Protein AF-A0A1J3D7T1-F1 (afdb_monomer)

Secondary structure (DSSP, 8-state):
-TTHHHHTHHHHHHHHHHHHHHS--S--SSGGGS-HHHHHHHHHHHHTS----GGGHHHHHHHHHHHHHHHHHHHHHHHHHHHHTTPPPSS--HHHHHHTHHHHHSHHHHHHHHHHHHHHT--TTTT-S---SSTT--HHHHHHHHHHHTTT-PPPHHHHHHHHHEETTTTEE-SHHHHHHHHHHHHHHHHHHHHHHHTT--PPPHHHHHHHHHHHSPEETTEETTTBTS--SS--TTSSS---HHHHHHHHHHHHHHHHHHHHHHHHHHHHHHHHHHHHHH-GGGS-----

Structure (mmCIF, N/CA/C/O backbone):
data_AF-A0A1J3D7T1-F1
#
_entry.id   AF-A0A1J3D7T1-F1
#
loop_
_atom_site.group_PDB
_atom_site.id
_atom_site.type_symbol
_atom_site.label_atom_id
_atom_site.label_alt_id
_atom_site.label_comp_id
_atom_site.label_asym_id
_atom_site.label_entity_id
_atom_site.label_seq_id
_atom_site.pdbx_PDB_ins_code
_atom_site.Cartn_x
_atom_site.Cartn_y
_atom_site.Cartn_z
_atom_site.occupancy
_atom_site.B_iso_or_equiv
_atom_site.auth_seq_id
_atom_site.auth_comp_id
_atom_site.auth_asym_id
_atom_site.auth_atom_id
_atom_site.pdbx_PDB_model_num
ATOM 1 N N . GLY A 1 1 ? 8.950 7.332 15.561 1.00 50.22 1 GLY A N 1
ATOM 2 C CA . GLY A 1 1 ? 9.016 6.155 14.660 1.00 50.22 1 GLY A CA 1
ATOM 3 C C . GLY A 1 1 ? 8.966 6.579 13.196 1.00 50.22 1 GLY A C 1
ATOM 4 O O . GLY A 1 1 ? 8.631 7.722 12.918 1.00 50.22 1 GLY A O 1
ATOM 5 N N . ALA A 1 2 ? 9.273 5.683 12.250 1.00 56.88 2 ALA A N 1
ATOM 6 C CA . ALA A 1 2 ? 9.373 5.996 10.809 1.00 56.88 2 ALA A CA 1
ATOM 7 C C . ALA A 1 2 ? 8.020 6.117 10.057 1.00 56.88 2 ALA A C 1
ATOM 9 O O . ALA A 1 2 ? 7.961 5.980 8.834 1.00 56.88 2 ALA A O 1
ATOM 10 N N . THR A 1 3 ? 6.917 6.386 10.764 1.00 62.34 3 THR A N 1
ATOM 11 C CA . THR A 1 3 ? 5.552 6.487 10.206 1.00 62.34 3 THR A CA 1
ATOM 12 C C . THR A 1 3 ? 5.436 7.545 9.105 1.00 62.34 3 THR A C 1
ATOM 14 O O . THR A 1 3 ? 4.728 7.334 8.118 1.00 62.34 3 THR A O 1
ATOM 17 N N . TRP A 1 4 ? 6.222 8.625 9.197 1.00 71.38 4 TRP A N 1
ATOM 18 C CA . TRP A 1 4 ? 6.302 9.684 8.185 1.00 71.38 4 TRP A CA 1
ATOM 19 C C . TRP A 1 4 ? 6.609 9.159 6.771 1.00 71.38 4 TRP A C 1
ATOM 21 O O . TRP A 1 4 ? 6.163 9.758 5.792 1.00 71.38 4 TRP A O 1
ATOM 31 N N . PHE A 1 5 ? 7.345 8.048 6.641 1.00 71.75 5 PHE A N 1
ATOM 32 C CA . PHE A 1 5 ? 7.715 7.463 5.347 1.00 71.75 5 PHE A CA 1
ATOM 33 C C . PHE A 1 5 ? 6.485 6.913 4.601 1.00 71.75 5 PHE A C 1
ATOM 35 O O . PHE A 1 5 ? 6.413 6.975 3.368 1.00 71.75 5 PHE A O 1
ATOM 42 N N . ARG A 1 6 ? 5.504 6.408 5.365 1.00 68.62 6 ARG A N 1
ATOM 43 C CA . ARG A 1 6 ? 4.224 5.854 4.894 1.00 68.62 6 ARG A CA 1
ATOM 44 C C . ARG A 1 6 ? 3.206 6.960 4.635 1.00 68.62 6 ARG A C 1
ATOM 46 O O . ARG A 1 6 ? 2.664 7.020 3.538 1.00 68.62 6 ARG A O 1
ATOM 53 N N . ALA A 1 7 ? 3.055 7.888 5.578 1.00 65.31 7 ALA A N 1
ATOM 54 C CA . ALA A 1 7 ? 2.287 9.124 5.410 1.00 65.31 7 ALA A CA 1
ATOM 55 C C . ALA A 1 7 ? 2.671 9.872 4.118 1.00 65.31 7 ALA A C 1
ATOM 57 O O . ALA A 1 7 ? 1.862 10.117 3.222 1.00 65.31 7 ALA A O 1
ATOM 58 N N . LYS A 1 8 ? 3.970 10.145 3.944 1.00 71.38 8 LYS A N 1
ATOM 59 C CA . LYS A 1 8 ? 4.507 10.901 2.802 1.00 71.38 8 LYS A CA 1
ATOM 60 C C . LYS A 1 8 ? 4.809 10.011 1.589 1.00 71.38 8 LYS A C 1
ATOM 62 O O . LYS A 1 8 ? 5.656 10.387 0.771 1.00 71.38 8 LYS A O 1
ATOM 67 N N . ARG A 1 9 ? 4.098 8.881 1.412 1.00 74.06 9 ARG A N 1
ATOM 68 C CA . ARG A 1 9 ? 4.341 7.897 0.331 1.00 74.06 9 ARG A CA 1
ATOM 69 C C . ARG A 1 9 ? 4.455 8.534 -1.050 1.00 74.06 9 ARG A C 1
ATOM 71 O O . ARG A 1 9 ? 5.327 8.164 -1.819 1.00 74.06 9 ARG A O 1
ATOM 78 N N . ASN A 1 10 ? 3.639 9.539 -1.366 1.00 76.62 10 ASN A N 1
ATOM 79 C CA . ASN A 1 10 ? 3.707 10.231 -2.659 1.00 76.62 10 ASN A CA 1
ATOM 80 C C . ASN A 1 10 ? 5.032 10.985 -2.891 1.00 76.62 10 ASN A C 1
ATOM 82 O O . ASN A 1 10 ? 5.502 11.060 -4.028 1.00 76.62 10 ASN A O 1
ATOM 86 N N . ARG A 1 11 ? 5.650 11.540 -1.838 1.00 81.69 11 ARG A N 1
ATOM 87 C CA . ARG A 1 11 ? 6.955 12.221 -1.927 1.00 81.69 11 ARG A CA 1
ATOM 88 C C . ARG A 1 11 ? 8.097 11.206 -1.965 1.00 81.69 11 ARG A C 1
ATOM 90 O O . ARG A 1 11 ? 8.974 11.326 -2.821 1.00 81.69 11 ARG A O 1
ATOM 97 N N . THR A 1 12 ? 8.050 10.176 -1.115 1.00 85.75 12 THR A N 1
ATOM 98 C CA . THR A 1 12 ? 9.070 9.115 -1.101 1.00 85.75 12 THR A CA 1
ATOM 99 C C . THR A 1 12 ? 9.060 8.326 -2.413 1.00 85.75 12 THR A C 1
ATOM 101 O O . THR A 1 12 ? 10.122 8.147 -3.004 1.00 85.75 12 THR A O 1
ATOM 104 N N . SER A 1 13 ? 7.884 8.003 -2.970 1.00 86.88 13 SER A N 1
ATOM 105 C CA . SER A 1 13 ? 7.745 7.409 -4.310 1.00 86.88 13 SER A CA 1
ATOM 106 C C . SER A 1 13 ? 8.442 8.228 -5.389 1.00 86.88 13 SER A C 1
ATOM 108 O O . SER A 1 13 ? 9.246 7.679 -6.133 1.00 86.88 13 SER A O 1
ATOM 110 N N . LYS A 1 14 ? 8.191 9.543 -5.466 1.00 87.31 14 LYS A N 1
ATOM 111 C CA . LYS A 1 14 ? 8.822 10.416 -6.474 1.00 87.31 14 LYS A CA 1
ATOM 112 C C . LYS A 1 14 ? 10.349 10.457 -6.341 1.00 87.31 14 LYS A C 1
ATOM 114 O O . LYS A 1 14 ? 11.035 10.440 -7.359 1.00 87.31 14 LYS A O 1
ATOM 119 N N . ALA A 1 15 ? 10.875 10.485 -5.114 1.00 89.44 15 ALA A N 1
ATOM 120 C CA . ALA A 1 15 ? 12.318 10.468 -4.870 1.00 89.44 15 ALA A CA 1
ATOM 121 C C . ALA A 1 15 ? 12.961 9.153 -5.349 1.00 89.44 15 ALA A C 1
ATOM 123 O O . ALA A 1 15 ? 13.916 9.186 -6.123 1.00 89.44 15 ALA A O 1
ATOM 124 N N . ILE A 1 16 ? 12.385 8.008 -4.968 1.00 90.44 16 ILE A N 1
ATOM 125 C CA . ILE A 1 16 ? 12.881 6.680 -5.363 1.00 90.44 16 ILE A CA 1
ATOM 126 C C . ILE A 1 16 ? 12.726 6.471 -6.886 1.00 90.44 16 ILE A C 1
ATOM 128 O O . ILE A 1 16 ? 13.647 6.003 -7.553 1.00 90.44 16 ILE A O 1
ATOM 132 N N . MET A 1 17 ? 11.601 6.896 -7.476 1.00 87.94 17 MET A N 1
ATOM 133 C CA . MET A 1 17 ? 11.380 6.883 -8.931 1.00 87.94 17 MET A CA 1
ATOM 134 C C . MET A 1 17 ? 12.447 7.661 -9.700 1.00 87.94 17 MET A C 1
ATOM 136 O O . MET A 1 17 ? 12.881 7.204 -10.755 1.00 87.94 17 MET A O 1
ATOM 140 N N . LYS A 1 18 ? 12.896 8.810 -9.179 1.00 87.94 18 LYS A N 1
ATOM 141 C CA . LYS A 1 18 ? 13.965 9.589 -9.812 1.00 87.94 18 LYS A CA 1
ATOM 142 C C . LYS A 1 18 ? 15.273 8.791 -9.864 1.00 87.94 18 LYS A C 1
ATOM 144 O O . LYS A 1 18 ? 15.887 8.748 -10.922 1.00 87.94 18 LYS A O 1
ATOM 149 N N . MET A 1 19 ? 15.644 8.101 -8.780 1.00 89.38 19 MET A N 1
ATOM 150 C CA . MET A 1 19 ? 16.844 7.245 -8.731 1.00 89.38 19 MET A CA 1
ATOM 151 C C . MET A 1 19 ? 16.777 6.135 -9.788 1.00 89.38 19 MET A C 1
ATOM 153 O O . MET A 1 19 ? 17.707 5.996 -10.578 1.00 89.38 19 MET A O 1
ATOM 157 N N . PHE A 1 20 ? 15.646 5.427 -9.897 1.00 83.25 20 PHE A N 1
ATOM 158 C CA . PHE A 1 20 ? 15.442 4.426 -10.955 1.00 83.25 20 PHE A CA 1
ATOM 159 C C . PHE A 1 20 ? 15.585 5.001 -12.371 1.00 83.25 20 PHE A C 1
ATOM 161 O O . PHE A 1 20 ? 16.105 4.326 -13.253 1.00 83.25 20 PHE A O 1
ATOM 168 N N . GLN A 1 21 ? 15.116 6.227 -12.611 1.00 83.12 21 GLN A N 1
ATOM 169 C CA . GLN A 1 21 ? 15.149 6.843 -13.942 1.00 83.12 21 GLN A CA 1
ATOM 170 C C . GLN A 1 21 ? 16.532 7.397 -14.316 1.00 83.12 21 GLN A C 1
ATOM 172 O O . GLN A 1 21 ? 16.877 7.385 -15.496 1.00 83.12 21 GLN A O 1
ATOM 177 N N . THR A 1 22 ? 17.323 7.878 -13.347 1.00 84.12 22 THR A N 1
ATOM 178 C CA . THR A 1 22 ? 18.602 8.565 -13.618 1.00 84.12 22 THR A CA 1
ATOM 179 C C . THR A 1 22 ? 19.858 7.765 -13.272 1.00 84.12 22 THR A C 1
ATOM 181 O O . THR A 1 22 ? 20.923 8.110 -13.770 1.00 84.12 22 THR A O 1
ATOM 184 N N . GLN A 1 23 ? 19.767 6.748 -12.408 1.00 86.31 23 GLN A N 1
ATOM 185 C CA . GLN A 1 23 ? 20.921 5.998 -11.874 1.00 86.31 23 GLN A CA 1
ATOM 186 C C . GLN A 1 23 ? 20.869 4.490 -12.205 1.00 86.31 23 GLN A C 1
ATOM 188 O O . GLN A 1 23 ? 21.712 3.723 -11.740 1.00 86.31 23 GLN A O 1
ATOM 193 N N . LEU A 1 24 ? 19.884 4.036 -12.991 1.00 87.38 24 LEU A N 1
ATOM 194 C CA . LEU A 1 24 ? 19.816 2.662 -13.493 1.00 87.38 24 LEU A CA 1
ATOM 195 C C . LEU A 1 24 ? 20.508 2.574 -14.862 1.00 87.38 24 LEU A C 1
ATOM 197 O O . LEU A 1 24 ? 19.946 2.952 -15.892 1.00 87.38 24 LEU A O 1
ATOM 201 N N . HIS A 1 25 ? 21.745 2.080 -14.859 1.00 88.31 25 HIS A N 1
ATOM 202 C CA . HIS A 1 25 ? 22.569 1.930 -16.067 1.00 88.31 25 HIS A CA 1
ATOM 203 C C . HIS A 1 25 ? 22.581 0.499 -16.626 1.00 88.31 25 HIS A C 1
ATOM 205 O O . HIS A 1 25 ? 22.931 0.304 -17.785 1.00 88.31 25 HIS A O 1
ATOM 211 N N . THR A 1 26 ? 22.135 -0.477 -15.832 1.00 91.75 26 THR A N 1
ATOM 212 C CA . THR A 1 26 ? 22.111 -1.905 -16.172 1.00 91.75 26 THR A CA 1
ATOM 213 C C . THR A 1 26 ? 20.695 -2.453 -16.002 1.00 91.75 26 THR A C 1
ATOM 215 O O . THR A 1 26 ? 19.957 -2.024 -15.112 1.00 91.75 26 THR A O 1
ATOM 218 N N . ALA A 1 27 ? 20.302 -3.387 -16.867 1.00 92.81 27 ALA A N 1
ATOM 219 C CA . ALA A 1 27 ? 19.037 -4.101 -16.753 1.00 92.81 27 ALA A CA 1
ATOM 220 C C . ALA A 1 27 ? 19.101 -5.183 -15.666 1.00 92.81 27 ALA A C 1
ATOM 222 O O . ALA A 1 27 ? 20.048 -5.961 -15.615 1.00 92.81 27 ALA A O 1
ATOM 223 N N . TYR A 1 28 ? 18.059 -5.243 -14.838 1.00 94.25 28 TYR A N 1
ATOM 224 C CA . TYR A 1 28 ? 17.840 -6.283 -13.836 1.00 94.25 28 TYR A CA 1
ATOM 225 C C . TYR A 1 28 ? 16.376 -6.724 -13.918 1.00 94.25 28 TYR A C 1
ATOM 227 O O . TYR A 1 28 ? 15.494 -5.915 -14.205 1.00 94.25 28 TYR A O 1
ATOM 235 N N . GLU A 1 29 ? 16.088 -8.003 -13.703 1.00 92.44 29 GLU A N 1
ATOM 236 C CA . GLU A 1 29 ? 14.716 -8.511 -13.824 1.00 92.44 29 GLU A CA 1
ATOM 237 C C . GLU A 1 29 ? 13.864 -8.105 -12.617 1.00 92.44 29 GLU A C 1
ATOM 239 O O . GLU A 1 29 ? 12.680 -7.768 -12.753 1.00 92.44 29 GLU A O 1
ATOM 244 N N . LYS A 1 30 ? 14.478 -8.134 -11.429 1.00 92.19 30 LYS A N 1
ATOM 245 C CA . LYS A 1 30 ? 13.870 -7.840 -10.130 1.00 92.19 30 LYS A CA 1
ATOM 246 C C . LYS A 1 30 ? 14.779 -6.905 -9.329 1.00 92.19 30 LYS A C 1
ATOM 248 O O . LYS A 1 30 ? 15.991 -6.854 -9.513 1.00 92.19 30 LYS A O 1
ATOM 253 N N . TYR A 1 31 ? 14.195 -6.213 -8.351 1.00 94.00 31 TYR A N 1
ATOM 254 C CA . TYR A 1 31 ? 14.951 -5.366 -7.421 1.00 94.00 31 TYR A CA 1
ATOM 255 C C . TYR A 1 31 ? 15.963 -6.162 -6.575 1.00 94.00 31 TYR A C 1
ATOM 257 O O . TYR A 1 31 ? 17.004 -5.633 -6.191 1.00 94.00 31 TYR A O 1
ATOM 265 N N . SER A 1 32 ? 15.684 -7.444 -6.302 1.00 94.50 32 SER A N 1
ATOM 266 C CA . SER A 1 32 ? 16.613 -8.360 -5.628 1.00 94.50 32 SER A CA 1
ATOM 267 C C . SER A 1 32 ? 17.971 -8.411 -6.320 1.00 94.50 32 SER A C 1
ATOM 269 O O . SER A 1 32 ? 18.989 -8.330 -5.638 1.00 94.50 32 SER A O 1
ATOM 271 N N . ASP A 1 33 ? 17.969 -8.436 -7.650 1.00 94.25 33 ASP A N 1
ATOM 272 C CA . ASP A 1 33 ? 19.123 -8.769 -8.490 1.00 94.25 33 ASP A CA 1
ATOM 273 C C . ASP A 1 33 ? 20.074 -7.569 -8.672 1.00 94.25 33 ASP A C 1
ATOM 275 O O . ASP A 1 33 ? 21.212 -7.714 -9.112 1.00 94.25 33 ASP A O 1
ATOM 279 N N . ILE A 1 34 ? 19.616 -6.370 -8.295 1.00 93.75 34 ILE A N 1
ATOM 280 C CA . ILE A 1 34 ? 20.400 -5.133 -8.313 1.00 93.75 34 ILE A CA 1
ATOM 281 C C . ILE A 1 34 ? 21.531 -5.230 -7.267 1.00 93.75 34 ILE A C 1
ATOM 283 O O . ILE A 1 34 ? 21.240 -5.501 -6.096 1.00 93.75 34 ILE A O 1
ATOM 287 N N . PRO A 1 35 ? 22.802 -4.956 -7.621 1.00 95.00 35 PRO A N 1
ATOM 288 C CA . PRO A 1 35 ? 23.922 -4.987 -6.687 1.00 95.00 35 PRO A CA 1
ATOM 289 C C . PRO A 1 35 ? 23.707 -4.103 -5.459 1.00 95.00 35 PRO A C 1
ATOM 291 O O . PRO A 1 35 ? 23.163 -2.999 -5.543 1.00 95.00 35 PRO A O 1
ATOM 294 N N . GLN A 1 36 ? 24.192 -4.574 -4.311 1.00 94.06 36 GLN A N 1
ATOM 295 C CA . GLN A 1 36 ? 24.050 -3.877 -3.034 1.00 94.06 36 GLN A CA 1
ATOM 296 C C . GLN A 1 36 ? 24.641 -2.455 -3.069 1.00 94.06 36 GLN A C 1
ATOM 298 O O . GLN A 1 36 ? 24.014 -1.529 -2.563 1.00 94.06 36 GLN A O 1
ATOM 303 N N . SER A 1 37 ? 25.767 -2.255 -3.760 1.00 93.38 37 SER A N 1
ATOM 304 C CA . SER A 1 37 ? 26.396 -0.940 -3.960 1.00 93.38 37 SER A CA 1
ATOM 305 C C . SER A 1 37 ? 25.500 0.065 -4.700 1.00 93.38 37 SER A C 1
ATOM 307 O O . SER A 1 37 ? 25.514 1.259 -4.397 1.00 93.38 37 SER A O 1
ATOM 309 N N . VAL A 1 38 ? 24.668 -0.400 -5.640 1.00 92.62 38 VAL A N 1
ATOM 310 C CA . VAL A 1 38 ? 23.688 0.443 -6.346 1.00 92.62 38 VAL A CA 1
ATOM 311 C C . VAL A 1 38 ? 22.531 0.801 -5.410 1.00 92.62 38 VAL A C 1
ATOM 313 O O . VAL A 1 38 ? 22.169 1.974 -5.312 1.00 92.62 38 VAL A O 1
ATOM 316 N N . LYS A 1 39 ? 22.007 -0.173 -4.650 1.00 94.06 39 LYS A N 1
ATOM 317 C CA . LYS A 1 39 ? 20.974 0.064 -3.621 1.00 94.06 39 LYS A CA 1
ATOM 318 C C . LYS A 1 39 ? 21.449 1.053 -2.550 1.00 94.06 39 LYS A C 1
ATOM 320 O O . LYS A 1 39 ? 20.690 1.925 -2.134 1.00 94.06 39 LYS A O 1
ATOM 325 N N . GLU A 1 40 ? 22.713 0.966 -2.143 1.00 93.50 40 GLU A N 1
ATOM 326 C CA . GLU A 1 40 ? 23.349 1.888 -1.195 1.00 93.50 40 GLU A CA 1
ATOM 327 C C . GLU A 1 40 ? 23.543 3.291 -1.770 1.00 93.50 40 GLU A C 1
ATOM 329 O O . GLU A 1 40 ? 23.257 4.267 -1.079 1.00 93.50 40 GLU A O 1
ATOM 334 N N . SER A 1 41 ? 23.940 3.416 -3.040 1.00 92.75 41 SER A N 1
ATOM 335 C CA . SER A 1 41 ? 23.994 4.709 -3.738 1.00 92.75 41 SER A CA 1
ATOM 336 C C . SER A 1 41 ? 22.615 5.384 -3.798 1.00 92.75 41 SER A C 1
ATOM 338 O O . SER A 1 41 ? 22.483 6.587 -3.542 1.00 92.75 41 SER A O 1
ATOM 340 N N . TRP A 1 42 ? 21.559 4.603 -4.048 1.00 93.25 42 TRP A N 1
ATOM 341 C CA . TRP A 1 42 ? 20.178 5.090 -4.032 1.00 93.25 42 TRP A CA 1
ATOM 342 C C . TRP A 1 42 ? 19.729 5.488 -2.625 1.00 93.25 42 TRP A C 1
ATOM 344 O O . TRP A 1 42 ? 19.161 6.564 -2.451 1.00 93.25 42 TRP A O 1
ATOM 354 N N . PHE A 1 43 ? 20.037 4.684 -1.604 1.00 93.38 43 PHE A N 1
ATOM 355 C CA . PHE A 1 43 ? 19.724 5.024 -0.215 1.00 93.38 43 PHE A CA 1
ATOM 356 C C . PHE A 1 43 ? 20.472 6.283 0.253 1.00 93.38 43 PHE A C 1
ATOM 358 O O . PHE A 1 43 ? 19.861 7.172 0.836 1.00 93.38 43 PHE A O 1
ATOM 365 N N . ARG A 1 44 ? 21.757 6.435 -0.090 1.00 92.06 44 ARG A N 1
ATOM 366 C CA . ARG A 1 44 ? 22.541 7.657 0.171 1.00 92.06 44 ARG A CA 1
ATOM 367 C C . ARG A 1 44 ? 21.995 8.873 -0.583 1.00 92.06 44 ARG A C 1
ATOM 369 O O . ARG A 1 44 ? 22.013 9.981 -0.059 1.00 92.06 44 ARG A O 1
ATOM 376 N N . SER A 1 45 ? 21.480 8.681 -1.798 1.00 91.06 45 SER A N 1
ATOM 377 C CA . SER A 1 45 ? 20.760 9.735 -2.527 1.00 91.06 45 SER A CA 1
ATOM 378 C C . SER A 1 45 ? 19.426 10.074 -1.845 1.00 91.06 45 SER A C 1
ATOM 380 O O . SER A 1 45 ? 18.986 11.217 -1.882 1.00 91.06 45 SER A O 1
ATOM 382 N N . PHE A 1 46 ? 18.766 9.104 -1.206 1.00 90.88 46 PHE A N 1
ATOM 383 C CA . PHE A 1 46 ? 17.512 9.303 -0.475 1.00 90.88 46 PHE A CA 1
ATOM 384 C C . PHE A 1 46 ? 17.716 10.062 0.842 1.00 90.88 46 PHE A C 1
ATOM 386 O O . PHE A 1 46 ? 16.949 10.984 1.127 1.00 90.88 46 PHE A O 1
ATOM 393 N N . THR A 1 47 ? 18.766 9.741 1.605 1.00 90.19 47 THR A N 1
ATOM 394 C CA . THR A 1 47 ? 19.085 10.392 2.893 1.00 90.19 47 THR A CA 1
ATOM 395 C C . THR A 1 47 ? 19.385 11.891 2.751 1.00 90.19 47 THR A C 1
ATOM 397 O O . THR A 1 47 ? 19.330 12.616 3.732 1.00 90.19 47 THR A O 1
ATOM 400 N N . GLN A 1 48 ? 19.673 12.390 1.543 1.00 87.50 48 GLN A N 1
ATOM 401 C CA . GLN A 1 48 ? 19.872 13.824 1.281 1.00 87.50 48 GLN A CA 1
ATOM 402 C C . GLN A 1 48 ? 18.579 14.656 1.355 1.00 87.50 48 GLN A C 1
ATOM 404 O O . GLN A 1 48 ? 18.648 15.875 1.494 1.00 87.50 48 GLN A O 1
ATOM 409 N N . PHE A 1 49 ? 17.403 14.028 1.237 1.00 84.25 49 PHE A N 1
ATOM 410 C CA . PHE A 1 49 ? 16.108 14.726 1.169 1.00 84.25 49 PHE A CA 1
ATOM 411 C C . PHE A 1 49 ? 15.250 14.573 2.432 1.00 84.25 49 PHE A C 1
ATOM 413 O O . PHE A 1 49 ? 14.174 15.169 2.515 1.00 84.25 49 PHE A O 1
ATOM 420 N N . TYR A 1 50 ? 15.685 13.751 3.389 1.00 85.56 50 TYR A N 1
ATOM 421 C CA . TYR A 1 50 ? 14.898 13.357 4.554 1.00 85.56 50 TYR A CA 1
ATOM 422 C C . TYR A 1 50 ? 15.819 13.122 5.754 1.00 85.56 50 TYR A C 1
ATOM 424 O O . TYR A 1 50 ? 16.799 12.397 5.635 1.00 85.56 50 TYR A O 1
ATOM 432 N N . ASN A 1 51 ? 15.455 13.680 6.909 1.00 85.50 51 ASN A N 1
ATOM 433 C CA . ASN A 1 51 ? 16.182 13.527 8.171 1.00 85.50 51 ASN A CA 1
ATOM 434 C C . ASN A 1 51 ? 15.392 12.635 9.142 1.00 85.50 51 ASN A C 1
ATOM 436 O O . ASN A 1 51 ? 14.157 12.622 9.110 1.00 85.50 51 ASN A O 1
ATOM 440 N N . TRP A 1 52 ? 16.096 11.902 10.003 1.00 88.19 52 TRP A N 1
ATOM 441 C CA . TRP A 1 52 ? 15.536 11.058 11.062 1.00 88.19 52 TRP A CA 1
ATOM 442 C C . TRP A 1 52 ? 16.593 10.788 12.144 1.00 88.19 52 TRP A C 1
ATOM 444 O O . TRP A 1 52 ? 17.786 10.900 11.871 1.00 88.19 52 TRP A O 1
ATOM 454 N N . GLU A 1 53 ? 16.160 10.388 13.344 1.00 86.88 53 GLU A N 1
ATOM 455 C CA . GLU A 1 53 ? 17.070 9.980 14.425 1.00 86.88 53 GLU A CA 1
ATOM 456 C C . GLU A 1 53 ? 17.947 8.793 13.998 1.00 86.88 53 GLU A C 1
ATOM 458 O O . GLU A 1 53 ? 17.382 7.807 13.515 1.00 86.88 53 GLU A O 1
ATOM 463 N N . PRO A 1 54 ? 19.284 8.818 14.183 1.00 87.38 54 PRO A N 1
ATOM 464 C CA . PRO A 1 54 ? 20.193 7.792 13.660 1.00 87.38 54 PRO A CA 1
ATOM 465 C C . PRO A 1 54 ? 19.788 6.345 13.980 1.00 87.38 54 PRO A C 1
ATOM 467 O O . PRO A 1 54 ? 19.919 5.470 13.121 1.00 87.38 54 PRO A O 1
ATOM 470 N N . GLU A 1 55 ? 19.210 6.109 15.159 1.00 89.75 55 GLU A N 1
ATOM 471 C CA . GLU A 1 55 ? 18.668 4.823 15.626 1.00 89.75 55 GLU A CA 1
ATOM 472 C C . GLU A 1 55 ? 17.589 4.230 14.701 1.00 89.75 55 GLU A C 1
ATOM 474 O O . GLU A 1 55 ? 17.462 3.012 14.573 1.00 89.75 55 GLU A O 1
ATOM 479 N N . LEU A 1 56 ? 16.831 5.079 13.999 1.00 88.19 56 LEU A N 1
ATOM 480 C CA . LEU A 1 56 ? 15.797 4.671 13.044 1.00 88.19 56 LEU A CA 1
ATOM 481 C C . LEU A 1 56 ? 16.365 4.279 11.672 1.00 88.19 56 LEU A C 1
ATOM 483 O O . LEU A 1 56 ? 15.606 3.808 10.824 1.00 88.19 56 LEU A O 1
ATOM 487 N N . THR A 1 57 ? 17.668 4.442 11.424 1.00 88.75 57 THR A N 1
ATOM 488 C CA . THR A 1 57 ? 18.282 4.167 10.111 1.00 88.75 57 THR A CA 1
ATOM 489 C C . THR A 1 57 ? 18.032 2.743 9.594 1.00 88.75 57 THR A C 1
ATOM 491 O O . THR A 1 57 ? 17.661 2.628 8.424 1.00 88.75 57 THR A O 1
ATOM 494 N N . PRO A 1 58 ? 18.133 1.660 10.397 1.00 89.69 58 PRO A N 1
ATOM 495 C CA . PRO A 1 58 ? 17.821 0.310 9.919 1.00 89.69 58 PRO A CA 1
ATOM 496 C C . PRO A 1 58 ? 16.345 0.151 9.519 1.00 89.69 58 PRO A C 1
ATOM 498 O O . PRO A 1 58 ? 16.036 -0.471 8.501 1.00 89.69 58 PRO A O 1
ATOM 501 N N . LEU A 1 59 ? 15.426 0.774 10.268 1.00 85.81 59 LEU A N 1
ATOM 502 C CA . LEU A 1 59 ? 13.993 0.768 9.964 1.00 85.81 59 LEU A CA 1
ATOM 503 C C . LEU A 1 59 ? 13.681 1.559 8.683 1.00 85.81 59 LEU A C 1
ATOM 505 O O . LEU A 1 59 ? 12.958 1.066 7.817 1.00 85.81 59 LEU A O 1
ATOM 509 N N . VAL A 1 60 ? 14.252 2.758 8.531 1.00 88.44 60 VAL A N 1
ATOM 510 C CA . VAL A 1 60 ? 14.088 3.583 7.322 1.00 88.44 60 VAL A CA 1
ATOM 511 C C . VAL A 1 60 ? 14.705 2.893 6.103 1.00 88.44 60 VAL A C 1
ATOM 513 O O . VAL A 1 60 ? 14.112 2.937 5.027 1.00 88.44 60 VAL A O 1
ATOM 516 N N . ARG A 1 61 ? 15.836 2.193 6.263 1.00 91.19 61 ARG A N 1
ATOM 517 C CA . ARG A 1 61 ? 16.443 1.366 5.209 1.00 91.19 61 ARG A CA 1
ATOM 518 C C . ARG A 1 61 ? 15.526 0.213 4.788 1.00 91.19 61 ARG A C 1
ATOM 520 O O . ARG A 1 61 ? 15.296 0.038 3.596 1.00 91.19 61 ARG A O 1
ATOM 527 N N . SER A 1 62 ? 14.948 -0.512 5.746 1.00 89.56 62 SER A N 1
ATOM 528 C CA . SER A 1 62 ? 14.005 -1.609 5.479 1.00 89.56 62 SER A CA 1
ATOM 529 C C . SER A 1 62 ? 12.734 -1.132 4.755 1.00 89.56 62 SER A C 1
ATOM 531 O O . SER A 1 62 ? 12.333 -1.705 3.738 1.00 89.56 62 SER A O 1
ATOM 533 N N . GLU A 1 63 ? 12.129 -0.026 5.206 1.00 87.81 63 GLU A N 1
ATOM 534 C CA . GLU A 1 63 ? 10.976 0.586 4.525 1.00 87.81 63 GLU A CA 1
ATOM 535 C C . GLU A 1 63 ? 11.352 1.134 3.136 1.00 87.81 63 GLU A C 1
ATOM 537 O O . GLU A 1 63 ? 10.566 0.995 2.194 1.00 87.81 63 GLU A O 1
ATOM 542 N N . PHE A 1 64 ? 12.561 1.687 2.969 1.00 91.88 64 PHE A N 1
ATOM 543 C CA . PHE A 1 64 ? 13.095 2.107 1.671 1.00 91.88 64 PHE A CA 1
ATOM 544 C C . PHE A 1 64 ? 13.224 0.933 0.698 1.00 91.88 64 PHE A C 1
ATOM 546 O O . PHE A 1 64 ? 12.632 0.997 -0.379 1.00 91.88 64 PHE A O 1
ATOM 553 N N . ASP A 1 65 ? 13.920 -0.145 1.067 1.00 92.38 65 ASP A N 1
ATOM 554 C CA . ASP A 1 65 ? 14.124 -1.311 0.195 1.00 92.38 65 ASP A CA 1
ATOM 555 C C . ASP A 1 65 ? 12.784 -2.001 -0.137 1.00 92.38 65 ASP A C 1
ATOM 557 O O . ASP A 1 65 ? 12.534 -2.374 -1.289 1.00 92.38 65 ASP A O 1
ATOM 561 N N . SER A 1 66 ? 11.861 -2.092 0.831 1.00 90.12 66 SER A N 1
ATOM 562 C CA . SER A 1 66 ? 10.500 -2.607 0.610 1.00 90.12 66 SER A CA 1
ATOM 563 C C . SER A 1 66 ? 9.709 -1.746 -0.387 1.00 90.12 66 SER A C 1
ATOM 565 O O . SER A 1 66 ? 9.059 -2.258 -1.308 1.00 90.12 66 SER A O 1
ATOM 567 N N . HIS A 1 67 ? 9.787 -0.420 -0.248 1.00 89.38 67 HIS A N 1
ATOM 568 C CA . HIS A 1 67 ? 9.085 0.511 -1.125 1.00 89.38 67 HIS A CA 1
ATOM 569 C C . HIS A 1 67 ? 9.702 0.552 -2.528 1.00 89.38 67 HIS A C 1
ATOM 571 O O . HIS A 1 67 ? 8.970 0.504 -3.520 1.00 89.38 67 HIS A O 1
ATOM 577 N N . ALA A 1 68 ? 11.031 0.561 -2.618 1.00 93.00 68 ALA A N 1
ATOM 578 C CA . ALA A 1 68 ? 11.778 0.509 -3.865 1.00 93.00 68 ALA A CA 1
ATOM 579 C C . ALA A 1 68 ? 11.501 -0.794 -4.629 1.00 93.00 68 ALA A C 1
ATOM 581 O O . ALA A 1 68 ? 11.167 -0.732 -5.810 1.00 93.00 68 ALA A O 1
ATOM 582 N N . THR A 1 69 ? 11.484 -1.951 -3.956 1.00 94.19 69 THR A N 1
ATOM 583 C CA . THR A 1 69 ? 11.089 -3.243 -4.557 1.00 94.19 69 THR A CA 1
ATOM 584 C C . THR A 1 69 ? 9.721 -3.163 -5.244 1.00 94.19 69 THR A C 1
ATOM 586 O O . THR A 1 69 ? 9.550 -3.606 -6.388 1.00 94.19 69 THR A O 1
ATOM 589 N N . LYS A 1 70 ? 8.734 -2.556 -4.570 1.00 90.75 70 LYS A N 1
ATOM 590 C CA . LYS A 1 70 ? 7.377 -2.397 -5.106 1.00 90.75 70 LYS A CA 1
ATOM 591 C C . LYS A 1 70 ? 7.342 -1.428 -6.293 1.00 90.75 70 LYS A C 1
ATOM 593 O O . LYS A 1 70 ? 6.804 -1.780 -7.341 1.00 90.75 70 LYS A O 1
ATOM 598 N N . LEU A 1 71 ? 7.954 -0.252 -6.155 1.00 91.56 71 LEU A N 1
ATOM 599 C CA . LEU A 1 71 ? 8.013 0.762 -7.213 1.00 91.56 71 LEU A CA 1
ATOM 600 C C . LEU A 1 71 ? 8.745 0.259 -8.462 1.00 91.56 71 LEU A C 1
ATOM 602 O O . LEU A 1 71 ? 8.288 0.538 -9.571 1.00 91.56 71 LEU A O 1
ATOM 606 N N . TYR A 1 72 ? 9.823 -0.511 -8.290 1.00 92.50 72 TYR A N 1
ATOM 607 C CA . TYR A 1 72 ? 10.553 -1.154 -9.382 1.00 92.50 72 TYR A CA 1
ATOM 608 C C . TYR A 1 72 ? 9.655 -2.117 -10.154 1.00 92.50 72 TYR A C 1
ATOM 610 O O . TYR A 1 72 ? 9.521 -2.003 -11.368 1.00 92.50 72 TYR A O 1
ATOM 618 N N . SER A 1 73 ? 8.965 -3.008 -9.437 1.00 91.44 73 SER A N 1
ATOM 619 C CA . SER A 1 73 ? 8.033 -3.980 -10.023 1.00 91.44 73 SER A CA 1
ATOM 620 C C . SER A 1 73 ? 6.912 -3.296 -10.818 1.00 91.44 73 SER A C 1
ATOM 622 O O . SER A 1 73 ? 6.569 -3.732 -11.918 1.00 91.44 73 SER A O 1
ATOM 624 N N . ASP A 1 74 ? 6.375 -2.189 -10.298 1.00 89.44 74 ASP A N 1
ATOM 625 C CA . ASP A 1 74 ? 5.323 -1.417 -10.966 1.00 89.44 74 ASP A CA 1
ATOM 626 C C . ASP A 1 74 ? 5.846 -0.670 -12.211 1.00 89.44 74 ASP A C 1
ATOM 628 O O . ASP A 1 74 ? 5.154 -0.619 -13.232 1.00 89.44 74 ASP A O 1
ATOM 632 N N . HIS A 1 75 ? 7.088 -0.168 -12.184 1.00 89.12 75 HIS A N 1
ATOM 633 C CA . HIS A 1 75 ? 7.750 0.424 -13.358 1.00 89.12 75 HIS A CA 1
ATOM 634 C C . HIS A 1 75 ? 8.057 -0.615 -14.431 1.00 89.12 75 HIS A C 1
ATOM 636 O O . HIS A 1 75 ? 7.752 -0.392 -15.601 1.00 89.12 75 HIS A O 1
ATOM 642 N N . MET A 1 76 ? 8.589 -1.769 -14.033 1.00 90.75 76 MET A N 1
ATOM 643 C CA . MET A 1 76 ? 8.862 -2.897 -14.919 1.00 90.75 76 MET A CA 1
ATOM 644 C C . MET A 1 76 ? 7.590 -3.383 -15.618 1.00 90.75 76 MET A 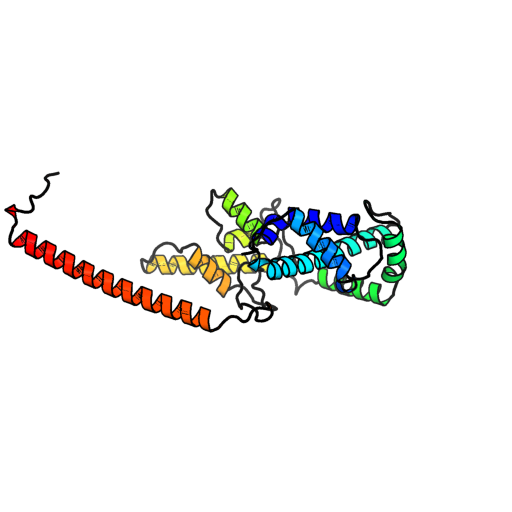C 1
ATOM 646 O O . MET A 1 76 ? 7.594 -3.605 -16.830 1.00 90.75 76 MET A O 1
ATOM 650 N N . TYR A 1 77 ? 6.470 -3.462 -14.892 1.00 91.31 77 TYR A N 1
ATOM 651 C CA . TYR A 1 77 ? 5.167 -3.735 -15.495 1.00 91.31 77 TYR A CA 1
ATOM 652 C C . TYR A 1 77 ? 4.754 -2.639 -16.488 1.00 91.31 77 TYR A C 1
ATOM 654 O O . TYR A 1 77 ? 4.360 -2.958 -17.610 1.00 91.31 77 TYR A O 1
ATOM 662 N N . ALA A 1 78 ? 4.871 -1.356 -16.128 1.00 91.75 78 ALA A N 1
ATOM 663 C CA . ALA A 1 78 ? 4.521 -0.248 -17.019 1.00 91.75 78 ALA A CA 1
ATOM 664 C C . ALA A 1 78 ? 5.383 -0.216 -18.297 1.00 91.75 78 ALA A C 1
ATOM 666 O O . ALA A 1 78 ? 4.861 0.031 -19.387 1.00 91.75 78 ALA A O 1
ATOM 667 N N . TRP A 1 79 ? 6.682 -0.508 -18.202 1.00 91.94 79 TRP A N 1
ATOM 668 C CA . TRP A 1 79 ? 7.571 -0.641 -19.358 1.00 91.94 79 TRP A CA 1
ATOM 669 C C . TRP A 1 79 ? 7.192 -1.846 -20.225 1.00 91.94 79 TRP A C 1
ATOM 671 O O . TRP A 1 79 ? 7.036 -1.672 -21.434 1.00 91.94 79 TRP A O 1
ATOM 681 N N . LYS A 1 80 ? 6.910 -3.014 -19.627 1.00 92.69 80 LYS A N 1
ATOM 682 C CA . LYS A 1 80 ? 6.376 -4.185 -20.347 1.00 92.69 80 LYS A CA 1
ATOM 683 C C . LYS A 1 80 ? 5.077 -3.852 -21.093 1.00 92.69 80 LYS A C 1
ATOM 685 O O . LYS A 1 80 ? 4.929 -4.232 -22.248 1.00 92.69 80 LYS A O 1
ATOM 690 N N . GLN A 1 81 ? 4.147 -3.110 -20.481 1.00 93.19 81 GLN A N 1
ATOM 691 C CA . GLN A 1 81 ? 2.907 -2.694 -21.156 1.00 93.19 81 GLN A CA 1
ATOM 692 C C . GLN A 1 81 ? 3.159 -1.745 -22.338 1.00 93.19 81 GLN A C 1
ATOM 694 O O . GLN A 1 81 ? 2.455 -1.837 -23.338 1.00 93.19 81 GLN A O 1
ATOM 699 N N . ASN A 1 82 ? 4.156 -0.858 -22.254 1.00 92.81 82 ASN A N 1
ATOM 700 C CA . ASN A 1 82 ? 4.552 -0.025 -23.393 1.00 92.81 82 ASN A CA 1
ATOM 701 C C . ASN A 1 82 ? 5.166 -0.878 -24.512 1.00 92.81 82 ASN A C 1
ATOM 703 O O . ASN A 1 82 ? 4.738 -0.755 -25.657 1.00 92.81 82 ASN A O 1
ATOM 707 N N . TYR A 1 83 ? 6.082 -1.793 -24.174 1.00 93.62 83 TYR A N 1
ATOM 708 C CA . TYR A 1 83 ? 6.681 -2.737 -25.122 1.00 93.62 83 TYR A CA 1
ATOM 709 C C . TYR A 1 83 ? 5.620 -3.546 -25.890 1.00 93.62 83 TYR A C 1
ATOM 711 O O . TYR A 1 83 ? 5.622 -3.529 -27.118 1.00 93.62 83 TYR A O 1
ATOM 719 N N . LEU A 1 84 ? 4.654 -4.150 -25.186 1.00 92.38 84 LEU A N 1
ATOM 720 C CA . LEU A 1 84 ? 3.550 -4.911 -25.796 1.00 92.38 84 LEU A CA 1
ATOM 721 C C . LEU A 1 84 ? 2.623 -4.060 -26.689 1.00 92.38 84 LEU A C 1
ATOM 723 O O . LEU A 1 84 ? 1.886 -4.607 -27.501 1.00 92.38 84 LEU A O 1
ATOM 727 N N . GLN A 1 85 ? 2.645 -2.731 -26.547 1.00 93.88 85 GLN A N 1
ATOM 728 C CA . GLN A 1 85 ? 1.902 -1.784 -27.389 1.00 93.88 85 GLN A CA 1
ATOM 729 C C . GLN A 1 85 ? 2.766 -1.166 -28.506 1.00 93.88 85 GLN A C 1
ATOM 731 O O . GLN A 1 85 ? 2.319 -0.220 -29.153 1.00 93.88 85 GLN A O 1
ATOM 736 N N . GLY A 1 86 ? 4.012 -1.619 -28.693 1.00 92.75 86 GLY A N 1
ATOM 737 C CA . GLY A 1 86 ? 4.968 -1.014 -29.632 1.00 92.75 86 GLY A CA 1
ATOM 738 C C . GLY A 1 86 ? 5.450 0.389 -29.230 1.00 92.75 86 GLY A C 1
ATOM 739 O O . GLY A 1 86 ? 6.014 1.111 -30.050 1.00 92.75 86 GLY A O 1
ATOM 740 N N . LYS A 1 87 ? 5.227 0.808 -27.978 1.00 91.81 87 LYS A N 1
ATOM 741 C CA . LYS A 1 87 ? 5.524 2.157 -27.471 1.00 91.81 87 LYS A CA 1
ATOM 742 C C . LYS A 1 87 ? 6.853 2.198 -26.715 1.00 91.81 87 LYS A C 1
ATOM 744 O O . LYS A 1 87 ? 7.220 1.264 -26.002 1.00 91.81 87 LYS A O 1
ATOM 749 N N . LYS A 1 88 ? 7.547 3.335 -26.803 1.00 86.81 88 LYS A N 1
ATOM 750 C CA . LYS A 1 88 ? 8.725 3.651 -25.980 1.00 86.81 88 LYS A CA 1
ATOM 751 C C . LYS A 1 88 ? 8.287 4.340 -24.672 1.00 86.81 88 LYS A C 1
ATOM 753 O O . LYS A 1 88 ? 7.519 5.301 -24.746 1.00 86.81 88 LYS A O 1
ATOM 758 N N . PRO A 1 89 ? 8.772 3.920 -23.485 1.00 85.88 89 PRO A N 1
ATOM 759 C CA . PRO A 1 89 ? 8.502 4.636 -22.239 1.00 85.88 89 PRO A CA 1
ATOM 760 C C . PRO A 1 89 ? 9.151 6.029 -22.214 1.00 85.88 89 PRO A C 1
ATOM 762 O O . PRO A 1 89 ? 10.179 6.268 -22.849 1.00 85.88 89 PRO A O 1
ATOM 765 N N . LYS A 1 90 ? 8.583 6.948 -21.427 1.00 83.94 90 LYS A N 1
ATOM 766 C CA . LYS A 1 90 ? 9.219 8.237 -21.107 1.00 83.94 90 LYS A CA 1
ATOM 767 C C . LYS A 1 90 ? 10.254 8.054 -19.990 1.00 83.94 90 LYS A C 1
ATOM 769 O O . LYS A 1 90 ? 10.070 7.195 -19.132 1.00 83.94 90 LYS A O 1
ATOM 774 N N . ASN A 1 91 ? 11.289 8.897 -19.983 1.00 80.56 91 ASN A N 1
ATOM 775 C CA . ASN A 1 91 ? 12.309 8.989 -18.927 1.00 80.56 91 ASN A CA 1
ATOM 776 C C . ASN A 1 91 ? 12.959 7.638 -18.566 1.00 80.56 91 ASN A C 1
ATOM 778 O O . ASN A 1 91 ? 13.109 7.307 -17.392 1.00 80.56 91 ASN A O 1
ATOM 782 N N . VAL A 1 92 ? 13.314 6.846 -19.581 1.00 83.12 92 VAL A N 1
ATOM 783 C CA . VAL A 1 92 ? 13.991 5.555 -19.419 1.00 83.12 92 VAL A CA 1
ATOM 784 C C . VAL A 1 92 ? 15.320 5.554 -20.166 1.00 83.12 92 VAL A C 1
ATOM 786 O O . VAL A 1 92 ? 15.402 6.058 -21.290 1.00 83.12 92 VAL A O 1
ATOM 789 N N . ASN A 1 93 ? 16.342 4.950 -19.561 1.00 88.81 93 ASN A N 1
ATOM 790 C CA . ASN A 1 93 ? 17.555 4.555 -20.265 1.00 88.81 93 ASN A CA 1
ATOM 791 C C . ASN A 1 93 ? 17.178 3.511 -21.336 1.00 88.81 93 ASN A C 1
ATOM 793 O O . ASN A 1 93 ? 16.690 2.425 -21.016 1.00 88.81 93 ASN A O 1
ATOM 797 N N . LEU A 1 94 ? 17.346 3.861 -22.614 1.00 89.69 94 LEU A N 1
ATOM 798 C CA . LEU A 1 94 ? 16.870 3.035 -23.726 1.00 89.69 94 LEU A CA 1
ATOM 799 C C . LEU A 1 94 ? 17.591 1.682 -23.797 1.00 89.69 94 LEU A C 1
ATOM 801 O O . LEU A 1 94 ? 16.959 0.691 -24.163 1.00 89.69 94 LEU A O 1
ATOM 805 N N . ASP A 1 95 ? 18.856 1.623 -23.392 1.00 91.75 95 ASP A N 1
ATOM 806 C CA . ASP A 1 95 ? 19.657 0.398 -23.422 1.00 91.75 95 ASP A CA 1
ATOM 807 C C . ASP A 1 95 ? 19.156 -0.587 -22.363 1.00 91.75 95 ASP A C 1
ATOM 809 O O . ASP A 1 95 ? 18.898 -1.752 -22.666 1.00 91.75 95 ASP A O 1
ATOM 813 N N . VAL A 1 96 ? 18.862 -0.082 -21.158 1.00 92.19 96 VAL A N 1
ATOM 814 C CA . VAL A 1 96 ? 18.186 -0.841 -20.093 1.00 92.19 96 VAL A CA 1
ATOM 815 C C . VAL A 1 96 ? 16.821 -1.348 -20.562 1.00 92.19 96 VAL A C 1
ATOM 817 O O . VAL A 1 96 ? 16.517 -2.527 -20.404 1.00 92.19 96 VAL A O 1
ATOM 820 N N . PHE A 1 97 ? 15.999 -0.497 -21.185 1.00 92.56 97 PHE A N 1
ATOM 821 C CA . PHE A 1 97 ? 14.691 -0.917 -21.706 1.00 92.56 97 PHE A CA 1
ATOM 822 C C . PHE A 1 97 ? 14.801 -1.990 -22.799 1.00 92.56 97 PHE A C 1
ATOM 824 O O . PHE A 1 97 ? 13.987 -2.911 -22.838 1.00 92.56 97 PHE A O 1
ATOM 831 N N . ASN A 1 98 ? 15.793 -1.887 -23.686 1.00 93.25 98 ASN A N 1
ATOM 832 C CA . ASN A 1 98 ? 16.023 -2.864 -24.747 1.00 93.25 98 ASN A CA 1
ATOM 833 C C . ASN A 1 98 ? 16.510 -4.209 -24.192 1.00 93.25 98 ASN A C 1
ATOM 835 O O . ASN A 1 98 ? 15.974 -5.244 -24.586 1.00 93.25 98 ASN A O 1
ATOM 839 N N . ALA A 1 99 ? 17.452 -4.194 -23.245 1.00 94.94 99 ALA A N 1
ATOM 840 C CA . ALA A 1 99 ? 17.991 -5.393 -22.602 1.00 94.94 99 ALA A CA 1
ATOM 841 C C . ALA A 1 99 ? 16.945 -6.182 -21.784 1.00 94.94 99 ALA A C 1
ATOM 843 O O . ALA A 1 99 ? 17.121 -7.373 -21.551 1.00 94.94 99 ALA A O 1
ATOM 844 N N . LEU A 1 100 ? 15.830 -5.554 -21.395 1.00 94.12 100 LEU A N 1
ATOM 845 C CA . LEU A 1 100 ? 14.723 -6.204 -20.678 1.00 94.12 100 LEU A CA 1
ATOM 846 C C . LEU A 1 100 ? 13.697 -6.906 -21.582 1.00 94.12 100 LEU A C 1
ATOM 848 O O . LEU A 1 100 ? 12.896 -7.702 -21.085 1.00 94.12 100 LEU A O 1
ATOM 852 N N . LYS A 1 101 ? 13.704 -6.648 -22.897 1.00 94.75 101 LYS A N 1
ATOM 853 C CA . LYS A 1 101 ? 12.744 -7.263 -23.833 1.00 94.75 101 LYS A CA 1
ATOM 854 C C . LYS A 1 101 ? 12.842 -8.797 -23.873 1.00 94.75 101 LYS A C 1
ATOM 856 O O . LYS A 1 101 ? 11.795 -9.420 -23.707 1.00 94.75 101 LYS A O 1
ATOM 861 N N . PRO A 1 102 ? 14.038 -9.424 -23.982 1.00 95.69 102 PRO A N 1
ATOM 862 C CA . PRO A 1 102 ? 14.152 -10.884 -24.002 1.00 95.69 102 PRO A CA 1
ATOM 863 C C . PRO A 1 102 ? 13.540 -11.543 -22.759 1.00 95.69 102 PRO A C 1
ATOM 865 O O . PRO A 1 102 ? 12.795 -12.510 -22.884 1.00 95.69 102 PRO A O 1
ATOM 868 N N . TYR A 1 103 ? 13.762 -10.966 -21.571 1.00 94.38 103 TYR A N 1
ATOM 869 C CA . TYR A 1 103 ? 13.173 -11.443 -20.314 1.00 94.38 103 TYR A CA 1
ATOM 870 C C . TYR A 1 103 ? 11.636 -11.416 -20.328 1.00 94.38 103 TYR A C 1
ATOM 872 O O . TYR A 1 103 ? 10.989 -12.359 -19.865 1.00 94.38 103 TYR A O 1
ATOM 880 N N . TRP A 1 104 ? 11.022 -10.360 -20.876 1.00 94.69 104 TRP A N 1
ATOM 881 C CA . TRP A 1 104 ? 9.562 -10.288 -21.018 1.00 94.69 104 TRP A CA 1
ATOM 882 C C . TRP A 1 104 ? 9.002 -11.270 -22.046 1.00 94.69 104 TRP A C 1
ATOM 884 O O . TRP A 1 104 ? 7.813 -11.603 -21.957 1.00 94.69 104 TRP A O 1
ATOM 894 N N . ASP A 1 105 ? 9.834 -11.721 -22.986 1.00 95.19 105 ASP A N 1
ATOM 895 C CA . ASP A 1 105 ? 9.458 -12.683 -24.010 1.00 95.19 105 ASP A CA 1
ATOM 896 C C . ASP A 1 105 ? 9.563 -14.150 -23.589 1.00 95.19 105 ASP A C 1
ATOM 898 O O . ASP A 1 105 ? 8.879 -14.981 -24.199 1.00 95.19 105 ASP A O 1
ATOM 902 N N . LEU A 1 106 ? 10.317 -14.456 -22.526 1.00 95.81 106 LEU A N 1
ATOM 903 C CA . LEU A 1 106 ? 10.435 -15.804 -21.966 1.00 95.81 106 LEU A CA 1
ATOM 904 C C . LEU A 1 106 ? 9.052 -16.427 -21.664 1.00 95.81 106 LEU A C 1
ATOM 906 O O . LEU A 1 106 ? 8.209 -15.773 -21.030 1.00 95.81 106 LEU A O 1
ATOM 910 N N . PRO A 1 107 ? 8.813 -17.701 -22.040 1.00 95.81 107 PRO A N 1
ATOM 911 C CA . PRO A 1 107 ? 7.556 -18.397 -21.756 1.00 95.81 107 PRO A CA 1
ATOM 912 C C . PRO A 1 107 ? 7.190 -18.415 -20.266 1.00 95.81 107 PRO A C 1
ATOM 914 O O . PRO A 1 107 ? 6.038 -18.170 -19.914 1.00 95.81 107 PRO A O 1
ATOM 917 N N . GLU A 1 108 ? 8.167 -18.614 -19.379 1.00 94.56 108 GLU A N 1
ATOM 918 C CA . GLU A 1 108 ? 7.972 -18.627 -17.921 1.00 94.56 108 GLU A CA 1
ATOM 919 C C . GLU A 1 108 ? 7.496 -17.267 -17.382 1.00 94.56 108 GLU A C 1
ATOM 921 O O . GLU A 1 108 ? 6.547 -17.185 -16.593 1.00 94.56 108 GLU A O 1
ATOM 926 N N . THR A 1 109 ? 8.094 -16.174 -17.870 1.00 91.69 109 THR A N 1
ATOM 927 C CA . THR A 1 109 ? 7.699 -14.796 -17.540 1.00 91.69 109 THR A CA 1
ATOM 928 C C . THR A 1 109 ? 6.288 -14.483 -18.043 1.00 91.69 109 THR A C 1
ATOM 930 O O . THR A 1 109 ? 5.533 -13.759 -17.381 1.00 91.69 109 THR A O 1
ATOM 933 N N . LYS A 1 110 ? 5.894 -15.031 -19.201 1.00 93.12 110 LYS A N 1
ATOM 934 C CA . LYS A 1 110 ? 4.527 -14.923 -19.739 1.00 93.12 110 LYS A CA 1
ATOM 935 C C . LYS A 1 110 ? 3.530 -15.722 -18.887 1.00 93.12 110 LYS A C 1
ATOM 937 O O . LYS A 1 110 ? 2.599 -15.114 -18.355 1.00 93.12 110 LYS A O 1
ATOM 942 N N . ALA A 1 111 ? 3.784 -17.003 -18.622 1.00 94.94 111 ALA A N 1
ATOM 943 C CA . ALA A 1 111 ? 2.932 -17.869 -17.796 1.00 94.94 111 ALA A CA 1
ATOM 944 C C . ALA A 1 111 ? 2.733 -17.337 -16.359 1.00 94.94 111 ALA A C 1
ATOM 946 O O . ALA A 1 111 ? 1.612 -17.308 -15.836 1.00 94.94 111 ALA A O 1
ATOM 947 N N . THR A 1 112 ? 3.798 -16.825 -15.736 1.00 92.56 112 THR A N 1
ATOM 948 C CA . THR A 1 112 ? 3.735 -16.175 -14.413 1.00 92.56 112 THR A CA 1
ATOM 949 C C . THR A 1 112 ? 2.883 -14.902 -14.459 1.00 92.56 112 THR A C 1
ATOM 951 O O . THR A 1 112 ? 2.043 -14.662 -13.586 1.00 92.56 112 THR A O 1
ATOM 954 N N . SER A 1 113 ? 3.050 -14.086 -15.505 1.00 89.12 113 SER A N 1
ATOM 955 C CA . SER A 1 113 ? 2.272 -12.859 -15.724 1.00 89.12 113 SER A CA 1
ATOM 956 C C . SER A 1 113 ? 0.781 -13.146 -15.945 1.00 89.12 113 SER A C 1
ATOM 958 O O . SER A 1 113 ? -0.064 -12.403 -15.442 1.00 89.12 113 SER A O 1
ATOM 960 N N . GLU A 1 114 ? 0.441 -14.217 -16.662 1.00 92.88 114 GLU A N 1
ATOM 961 C CA . GLU A 1 114 ? -0.940 -14.668 -16.862 1.00 92.88 114 GLU A CA 1
ATOM 962 C C . GLU A 1 114 ? -1.571 -15.190 -15.574 1.00 92.88 114 GLU A C 1
ATOM 964 O O . GLU A 1 114 ? -2.685 -14.788 -15.236 1.00 92.88 114 GLU A O 1
ATOM 969 N N . THR A 1 115 ? -0.851 -16.024 -14.823 1.00 94.69 115 THR A N 1
ATOM 970 C CA . THR A 1 115 ? -1.303 -16.557 -13.528 1.00 94.69 115 THR A CA 1
ATOM 971 C C . THR A 1 115 ? -1.601 -15.423 -12.547 1.00 94.69 115 THR A C 1
ATOM 973 O O . THR A 1 115 ? -2.686 -15.361 -11.969 1.00 94.69 115 THR A O 1
ATOM 976 N N . ASN A 1 116 ? -0.704 -14.439 -12.444 1.00 91.50 116 ASN A N 1
ATOM 977 C CA . ASN A 1 116 ? -0.925 -13.245 -11.626 1.00 91.50 116 ASN A CA 1
ATOM 978 C C . ASN A 1 116 ? -2.102 -12.385 -12.125 1.00 91.50 116 ASN A C 1
ATOM 980 O O . ASN A 1 116 ? -2.840 -11.822 -11.313 1.00 91.50 116 ASN A O 1
ATOM 984 N N . SER A 1 117 ? -2.323 -12.305 -13.441 1.00 90.19 117 SER A N 1
ATOM 985 C CA . SER A 1 117 ? -3.479 -11.610 -14.027 1.00 90.19 117 SER A CA 1
ATOM 986 C C . SER A 1 117 ? -4.803 -12.312 -13.694 1.00 90.19 117 SER A C 1
ATOM 988 O O . SER A 1 117 ? -5.747 -11.643 -13.268 1.00 90.19 117 SER A O 1
ATOM 990 N N . LYS A 1 118 ? -4.853 -13.649 -13.807 1.00 92.81 118 LYS A N 1
ATOM 991 C CA . LYS A 1 118 ? -5.997 -14.493 -13.412 1.00 92.81 118 LYS A CA 1
ATOM 992 C C . LYS A 1 118 ? -6.295 -14.339 -11.918 1.00 92.81 118 LYS A C 1
ATOM 994 O O . LYS A 1 118 ? -7.422 -14.015 -11.562 1.00 92.81 118 LYS A O 1
ATOM 999 N N . ASN A 1 119 ? -5.277 -14.430 -11.059 1.00 91.31 119 ASN A N 1
ATOM 1000 C CA . ASN A 1 119 ? -5.414 -14.241 -9.609 1.00 91.31 119 ASN A CA 1
ATOM 1001 C C . ASN A 1 119 ? -5.954 -12.845 -9.247 1.00 91.31 119 ASN A C 1
ATOM 1003 O O . ASN A 1 119 ? -6.860 -12.727 -8.421 1.00 91.31 119 ASN A O 1
ATOM 1007 N N . ARG A 1 120 ? -5.457 -11.782 -9.897 1.00 87.69 120 ARG A N 1
ATOM 1008 C CA . ARG A 1 120 ? -5.955 -10.405 -9.703 1.00 87.69 120 ARG A CA 1
ATOM 1009 C C . ARG A 1 120 ? -7.404 -10.225 -10.172 1.00 87.69 120 ARG A C 1
ATOM 1011 O O . ARG A 1 120 ? -8.112 -9.398 -9.61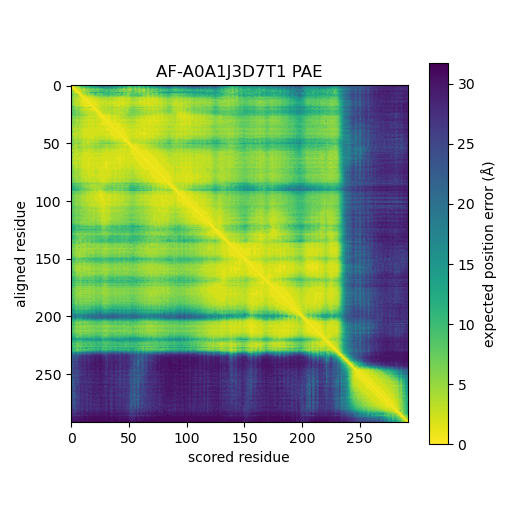0 1.00 87.69 120 ARG A O 1
ATOM 1018 N N . LYS A 1 121 ? -7.831 -10.976 -11.189 1.00 91.06 121 LYS A N 1
ATOM 1019 C CA . LYS A 1 121 ? -9.207 -10.996 -11.713 1.00 91.06 121 LYS A CA 1
ATOM 1020 C C . LYS A 1 121 ? -10.089 -12.085 -11.076 1.00 91.06 121 LYS A C 1
ATOM 1022 O O . LYS A 1 121 ? -11.153 -12.375 -11.610 1.00 91.06 121 LYS A O 1
ATOM 1027 N N . SER A 1 122 ? -9.654 -12.704 -9.976 1.00 89.94 122 SER A N 1
ATOM 1028 C CA . SER A 1 122 ? -10.434 -13.751 -9.311 1.00 89.94 122 SER A CA 1
ATOM 1029 C C . SER A 1 122 ? -11.745 -13.205 -8.740 1.00 89.94 122 SER A C 1
ATOM 1031 O O . SER A 1 122 ? -11.811 -12.080 -8.251 1.00 89.94 122 SER A O 1
ATOM 1033 N N . ASP A 1 123 ? -12.784 -14.034 -8.793 1.00 89.25 123 ASP A N 1
ATOM 1034 C CA . ASP A 1 123 ? -14.147 -13.690 -8.375 1.00 89.25 123 ASP A CA 1
ATOM 1035 C C . ASP A 1 123 ? -14.374 -13.800 -6.848 1.00 89.25 123 ASP A C 1
ATOM 1037 O O . ASP A 1 123 ? -15.390 -13.369 -6.313 1.00 89.25 123 ASP A O 1
ATOM 1041 N N . ARG A 1 124 ? -13.408 -14.351 -6.097 1.00 91.44 124 ARG A N 1
ATOM 1042 C CA . ARG A 1 124 ? -13.447 -14.437 -4.619 1.00 91.44 124 ARG A CA 1
ATOM 1043 C C . ARG A 1 124 ? -14.739 -15.075 -4.051 1.00 91.44 124 ARG A C 1
ATOM 1045 O O . ARG A 1 124 ? -15.140 -14.756 -2.931 1.00 91.44 124 ARG A O 1
ATOM 1052 N N . GLY A 1 125 ? -15.369 -15.970 -4.820 1.00 88.69 125 GLY A N 1
ATOM 1053 C CA . GLY A 1 125 ? -16.637 -16.626 -4.485 1.00 88.69 125 GLY A CA 1
ATOM 1054 C C . GLY A 1 125 ? -17.839 -15.691 -4.622 1.00 88.69 125 GLY A C 1
ATOM 1055 O O . GLY A 1 125 ? -18.433 -15.324 -3.610 1.00 88.69 125 GLY A O 1
ATOM 1056 N N . GLY A 1 126 ? -18.161 -15.275 -5.850 1.00 90.88 126 GLY A N 1
ATOM 1057 C CA . GLY A 1 126 ? -19.296 -14.410 -6.193 1.00 90.88 126 GLY A CA 1
ATOM 1058 C C . GLY A 1 126 ? -19.128 -12.930 -5.836 1.00 90.88 126 GLY A C 1
ATOM 1059 O O . GLY A 1 126 ? -20.070 -12.154 -5.975 1.00 90.88 126 GLY A O 1
ATOM 1060 N N . ARG A 1 127 ? -17.952 -12.515 -5.349 1.00 91.75 127 ARG A N 1
ATOM 1061 C CA . ARG A 1 127 ? -17.688 -11.146 -4.869 1.00 91.75 127 ARG A CA 1
ATOM 1062 C C . ARG A 1 127 ? -16.877 -10.305 -5.853 1.00 91.75 127 ARG A C 1
ATOM 1064 O O . ARG A 1 127 ? -16.448 -9.207 -5.483 1.00 91.75 127 ARG A O 1
ATOM 1071 N N . GLY A 1 128 ? -16.621 -10.806 -7.060 1.00 91.75 128 GLY A N 1
ATOM 1072 C CA . GLY A 1 128 ? -15.862 -10.119 -8.096 1.00 91.75 128 GLY A CA 1
ATOM 1073 C C . GLY A 1 128 ? -14.454 -9.677 -7.679 1.00 91.75 128 GLY A C 1
ATOM 1074 O O . GLY A 1 128 ? -13.888 -10.098 -6.664 1.00 91.75 128 GLY A O 1
ATOM 1075 N N . ILE A 1 129 ? -13.893 -8.776 -8.484 1.00 91.69 129 ILE A N 1
ATOM 1076 C CA . ILE A 1 129 ? -12.551 -8.213 -8.301 1.00 91.69 129 ILE A CA 1
ATOM 1077 C C . ILE A 1 129 ? -12.512 -7.327 -7.050 1.00 91.69 129 ILE A C 1
ATOM 1079 O O . ILE A 1 129 ? -13.357 -6.449 -6.865 1.00 91.69 129 ILE A O 1
ATOM 1083 N N . SER A 1 130 ? -11.490 -7.512 -6.209 1.00 90.44 130 SER A N 1
ATOM 1084 C CA . SER A 1 130 ? -11.336 -6.688 -5.009 1.00 90.44 130 SER A CA 1
ATOM 1085 C C . SER A 1 130 ? -11.072 -5.223 -5.361 1.00 90.44 130 SER A C 1
ATOM 1087 O O . SER A 1 130 ? -10.138 -4.923 -6.107 1.00 90.44 130 SER A O 1
ATOM 1089 N N . THR A 1 131 ? -11.885 -4.322 -4.810 1.00 90.75 131 THR A N 1
ATOM 1090 C CA . THR A 1 131 ? -11.944 -2.912 -5.223 1.00 90.75 131 THR A CA 1
ATOM 1091 C C . THR A 1 131 ? -11.755 -1.981 -4.025 1.00 90.75 131 THR A C 1
ATOM 1093 O O . THR A 1 131 ? -12.330 -2.200 -2.965 1.00 90.75 131 THR A O 1
ATOM 1096 N N . HIS A 1 132 ? -10.953 -0.929 -4.195 1.00 88.38 132 HIS A N 1
ATOM 1097 C CA . HIS A 1 132 ? -10.777 0.154 -3.224 1.00 88.38 132 HIS A CA 1
ATOM 1098 C C . HIS A 1 132 ? -10.731 1.497 -3.962 1.00 88.38 132 HIS A C 1
ATOM 1100 O O . HIS A 1 132 ? -10.284 1.565 -5.107 1.00 88.38 132 HIS A O 1
ATOM 1106 N N . ASN A 1 133 ? -11.177 2.558 -3.294 1.00 90.19 133 ASN A N 1
ATOM 1107 C CA . ASN A 1 133 ? -11.386 3.893 -3.855 1.00 90.19 133 ASN A CA 1
ATOM 1108 C C . ASN A 1 133 ? -10.446 4.972 -3.273 1.00 90.19 133 ASN A C 1
ATOM 1110 O O . ASN A 1 133 ? -10.418 6.094 -3.775 1.00 90.19 133 ASN A O 1
ATOM 1114 N N . ALA A 1 134 ? -9.586 4.625 -2.305 1.00 84.69 134 ALA A N 1
ATOM 1115 C CA . ALA A 1 134 ? -8.541 5.510 -1.761 1.00 84.69 134 ALA A CA 1
ATOM 1116 C C . ALA A 1 134 ? -7.434 5.915 -2.770 1.00 84.69 134 ALA A C 1
ATOM 1118 O O . ALA A 1 134 ? -6.610 6.790 -2.487 1.00 84.69 134 ALA A O 1
ATOM 1119 N N . GLY A 1 135 ? -7.388 5.293 -3.953 1.00 84.94 135 GLY A N 1
ATOM 1120 C CA . GLY A 1 135 ? -6.371 5.549 -4.974 1.00 84.94 135 GLY A CA 1
ATOM 1121 C C . GLY A 1 135 ? -4.963 5.137 -4.527 1.00 84.94 135 GLY A C 1
ATOM 1122 O O . GLY A 1 135 ? -4.785 4.172 -3.794 1.00 84.94 135 GLY A O 1
ATOM 1123 N N . ALA A 1 136 ? -3.936 5.877 -4.955 1.00 79.94 136 ALA A N 1
ATOM 1124 C CA . ALA A 1 136 ? -2.531 5.581 -4.640 1.00 79.94 136 ALA A CA 1
ATOM 1125 C C . ALA A 1 136 ? -2.092 5.991 -3.210 1.00 79.94 136 ALA A C 1
ATOM 1127 O O . ALA A 1 136 ? -0.908 6.241 -2.973 1.00 79.94 136 ALA A O 1
ATOM 1128 N N . LYS A 1 137 ? -3.032 6.087 -2.263 1.00 83.38 137 LYS A N 1
ATOM 1129 C CA . LYS A 1 137 ? -2.774 6.412 -0.852 1.00 83.38 137 LYS A CA 1
ATOM 1130 C C . LYS A 1 137 ? -2.719 5.132 -0.022 1.00 83.38 137 LYS A C 1
ATOM 1132 O O . LYS A 1 137 ? -3.331 4.127 -0.378 1.00 83.38 137 LYS A O 1
ATOM 1137 N N . THR A 1 138 ? -1.968 5.153 1.076 1.00 83.38 138 THR A N 1
ATOM 1138 C CA . THR A 1 138 ? -2.078 4.085 2.077 1.00 83.38 138 THR A CA 1
ATOM 1139 C C . THR A 1 138 ? -3.235 4.383 3.027 1.00 83.38 138 THR A C 1
ATOM 1141 O O . THR A 1 138 ? -3.757 5.497 3.043 1.00 83.38 138 THR A O 1
ATOM 1144 N N . ILE A 1 139 ? -3.630 3.385 3.813 1.00 86.56 139 ILE A N 1
ATOM 1145 C CA . ILE A 1 139 ? -4.698 3.516 4.810 1.00 86.56 139 ILE A CA 1
ATOM 1146 C C . ILE A 1 139 ? -4.268 4.532 5.877 1.00 86.56 139 ILE A C 1
ATOM 1148 O O . ILE A 1 139 ? -5.022 5.446 6.187 1.00 86.56 139 ILE A O 1
ATOM 1152 N N . GLU A 1 140 ? -3.012 4.439 6.326 1.00 85.56 140 GLU A N 1
ATOM 1153 C CA . GLU A 1 140 ? -2.386 5.366 7.276 1.00 85.56 140 GLU A CA 1
ATOM 1154 C C . GLU A 1 140 ? -2.383 6.815 6.747 1.00 85.56 140 GLU A C 1
ATOM 1156 O O . GLU A 1 140 ? -2.735 7.748 7.461 1.00 85.56 140 GLU A O 1
ATOM 1161 N N . ALA A 1 141 ? -2.042 7.011 5.467 1.00 85.12 141 ALA A N 1
ATOM 1162 C CA . ALA A 1 141 ? -2.052 8.336 4.848 1.00 85.12 141 ALA A CA 1
ATOM 1163 C C . ALA A 1 141 ? -3.474 8.903 4.669 1.00 85.12 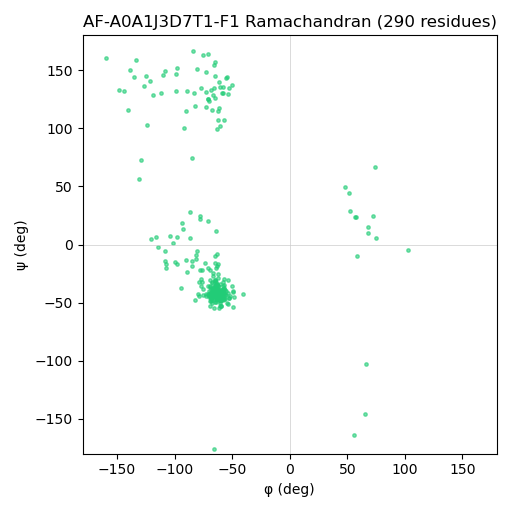141 ALA A C 1
ATOM 1165 O O . ALA A 1 141 ? -3.647 10.118 4.698 1.00 85.12 141 ALA A O 1
ATOM 1166 N N . ARG A 1 142 ? -4.495 8.051 4.477 1.00 89.50 142 ARG A N 1
ATOM 1167 C CA . ARG A 1 142 ? -5.890 8.514 4.400 1.00 89.50 142 ARG A CA 1
ATOM 1168 C C . ARG A 1 142 ? -6.466 8.828 5.782 1.00 89.50 142 ARG A C 1
ATOM 1170 O O . ARG A 1 142 ? -7.203 9.799 5.892 1.00 89.50 142 ARG A O 1
ATOM 1177 N N . GLU A 1 143 ? -6.095 8.080 6.820 1.00 91.00 143 GLU A N 1
ATOM 1178 C CA . GLU A 1 143 ? -6.448 8.402 8.211 1.00 91.00 143 GLU A CA 1
ATOM 1179 C C . GLU A 1 143 ? -5.879 9.767 8.628 1.00 91.00 143 GLU A C 1
ATOM 1181 O O . GLU A 1 143 ? -6.619 10.592 9.160 1.00 91.00 143 GLU A O 1
ATOM 1186 N N . GLU A 1 144 ? -4.604 10.050 8.329 1.00 88.88 144 GLU A N 1
ATOM 1187 C CA . GLU A 1 144 ? -3.982 11.358 8.601 1.00 88.88 144 GLU A CA 1
ATOM 1188 C C . GLU A 1 144 ? -4.699 12.497 7.853 1.00 88.88 144 GLU A C 1
ATOM 1190 O O . GLU A 1 144 ? -5.007 13.528 8.446 1.00 88.88 144 GLU A O 1
ATOM 1195 N N . GLU A 1 145 ? -5.041 12.303 6.575 1.00 89.94 145 GLU A N 1
ATOM 1196 C CA . GLU A 1 145 ? -5.838 13.278 5.819 1.00 89.94 145 GLU A CA 1
ATOM 1197 C C . GLU A 1 145 ? -7.223 13.507 6.432 1.00 89.94 145 GLU A C 1
ATOM 1199 O O . GLU A 1 145 ? -7.600 14.656 6.627 1.00 89.94 145 GLU A O 1
ATOM 1204 N N . MET A 1 146 ? -7.959 12.444 6.775 1.00 93.00 146 MET A N 1
ATOM 1205 C CA . MET A 1 146 ? -9.275 12.557 7.417 1.00 93.00 146 MET A CA 1
ATOM 1206 C C . MET A 1 146 ? -9.182 13.238 8.790 1.00 93.00 146 MET A C 1
ATOM 1208 O O . MET A 1 146 ? -10.052 14.028 9.139 1.00 93.00 146 MET A O 1
ATOM 1212 N N . THR A 1 147 ? -8.102 12.989 9.536 1.00 92.25 147 THR A N 1
ATOM 1213 C CA . THR A 1 147 ? -7.809 13.660 10.813 1.00 92.25 147 THR A CA 1
ATOM 1214 C C . THR A 1 147 ? -7.638 15.166 10.617 1.00 92.25 147 THR A C 1
ATOM 1216 O O . THR A 1 147 ? -8.190 15.958 11.377 1.00 92.25 147 THR A O 1
ATOM 1219 N N . ILE A 1 148 ? -6.901 15.581 9.582 1.00 89.50 148 ILE A N 1
ATOM 1220 C CA . ILE A 1 148 ? -6.697 16.998 9.242 1.00 89.50 148 ILE A CA 1
ATOM 1221 C C . ILE A 1 148 ? -8.002 17.627 8.721 1.00 89.50 148 ILE A C 1
ATOM 1223 O O . ILE A 1 148 ? -8.356 18.725 9.148 1.00 89.50 148 ILE A O 1
ATOM 1227 N N . GLU A 1 149 ? -8.736 16.926 7.849 1.00 93.31 149 GLU A N 1
ATOM 1228 C CA . GLU A 1 149 ? -10.059 17.326 7.334 1.00 93.31 149 GLU A CA 1
ATOM 1229 C C . GLU A 1 149 ? -11.070 17.554 8.480 1.00 93.31 149 GLU A C 1
ATOM 1231 O O . GLU A 1 149 ? -11.882 18.474 8.403 1.00 93.31 149 GLU A O 1
ATOM 1236 N N . ALA A 1 150 ? -10.978 16.776 9.565 1.00 92.81 150 ALA A N 1
ATOM 1237 C CA . ALA A 1 150 ? -11.815 16.869 10.765 1.00 92.81 150 ALA A CA 1
ATOM 1238 C C . ALA A 1 150 ? -11.220 17.735 11.902 1.00 92.81 150 ALA A C 1
ATOM 1240 O O . ALA A 1 150 ? -11.630 17.613 13.057 1.00 92.81 150 ALA A O 1
ATOM 1241 N N . GLY A 1 151 ? -10.251 18.612 11.610 1.00 92.19 151 GLY A N 1
ATOM 1242 C CA . GLY A 1 151 ? -9.735 19.584 12.587 1.00 92.19 151 GLY A CA 1
ATOM 1243 C C . GLY A 1 151 ? -8.854 18.993 13.697 1.00 92.19 151 GLY A C 1
ATOM 1244 O O . GLY A 1 151 ? -8.742 19.582 14.768 1.00 92.19 151 GLY A O 1
ATOM 1245 N N . GLY A 1 152 ? -8.228 17.841 13.452 1.00 91.25 152 GLY A N 1
ATOM 1246 C CA . GLY A 1 152 ? -7.348 17.144 14.396 1.00 91.25 152 GLY A CA 1
ATOM 1247 C C . GLY A 1 152 ? -7.983 15.935 15.088 1.00 91.25 152 GLY A C 1
ATOM 1248 O O . GLY A 1 152 ? -7.280 15.228 15.806 1.00 91.25 152 GLY A O 1
ATOM 1249 N N . VAL A 1 153 ? -9.273 15.664 14.862 1.00 90.69 153 VAL A N 1
ATOM 1250 C CA . VAL A 1 153 ? -9.974 14.487 15.403 1.00 90.69 153 VAL A CA 1
ATOM 1251 C C . VAL A 1 153 ? -9.855 13.320 14.414 1.00 90.69 153 VAL A C 1
ATOM 1253 O O . VAL A 1 153 ? -10.396 13.416 13.313 1.00 90.69 153 VAL A O 1
ATOM 1256 N N . PRO A 1 154 ? -9.172 12.208 14.748 1.00 90.69 154 PRO A N 1
ATOM 1257 C CA . PRO A 1 154 ? -9.028 11.103 13.807 1.00 90.69 154 PRO A CA 1
ATOM 1258 C C . PRO A 1 154 ? -10.339 10.322 13.634 1.00 90.69 154 PRO A C 1
ATOM 1260 O O . PRO A 1 154 ? -11.085 10.166 14.606 1.00 90.69 154 PRO A O 1
ATOM 1263 N N . PRO A 1 155 ? -10.613 9.754 12.445 1.00 95.06 155 PRO A N 1
ATOM 1264 C CA . PRO A 1 155 ? -11.803 8.939 12.229 1.00 95.06 155 PRO A CA 1
ATOM 1265 C C . PRO A 1 155 ? -11.779 7.658 13.074 1.00 95.06 155 PRO A C 1
ATOM 1267 O O . PRO A 1 155 ? -10.716 7.161 13.469 1.00 95.06 155 PRO A O 1
ATOM 1270 N N . ASP A 1 156 ? -12.960 7.092 13.322 1.00 95.31 156 ASP A N 1
ATOM 1271 C CA . ASP A 1 156 ? -13.075 5.697 13.758 1.00 95.31 156 ASP A CA 1
ATOM 1272 C C . ASP A 1 156 ? -12.849 4.728 12.577 1.00 95.31 156 ASP A C 1
ATOM 1274 O O . ASP A 1 156 ? -12.908 5.097 11.397 1.00 95.31 156 ASP A O 1
ATOM 1278 N N . TYR A 1 157 ? -12.579 3.461 12.878 1.00 95.50 157 TYR A N 1
ATOM 1279 C CA . TYR A 1 157 ? -12.292 2.450 11.863 1.00 95.50 157 TYR A CA 1
ATOM 1280 C C . TYR A 1 157 ? -13.492 2.115 10.961 1.00 95.50 157 TYR A C 1
ATOM 1282 O O . TYR A 1 157 ? -13.279 1.726 9.812 1.00 95.50 157 TYR A O 1
ATOM 1290 N N . ILE A 1 158 ? -14.741 2.316 11.397 1.00 96.06 158 ILE A N 1
ATOM 1291 C CA . ILE A 1 158 ? -15.917 2.153 10.525 1.00 96.06 158 ILE A CA 1
ATOM 1292 C C . ILE A 1 158 ? -15.946 3.288 9.490 1.00 96.06 158 ILE A C 1
ATOM 1294 O O . ILE A 1 158 ? -16.149 3.031 8.300 1.00 96.06 158 ILE A O 1
ATOM 1298 N N . GLN A 1 159 ? -15.714 4.533 9.916 1.00 96.06 159 GLN A N 1
ATOM 1299 C CA . GLN A 1 159 ? -15.621 5.707 9.038 1.00 96.06 159 GLN A CA 1
ATOM 1300 C C . GLN A 1 159 ? -14.481 5.566 8.022 1.00 96.06 159 GLN A C 1
ATOM 1302 O O . GLN A 1 159 ? -14.697 5.754 6.823 1.00 96.06 159 GLN A O 1
ATOM 1307 N N . LEU A 1 160 ? -13.290 5.175 8.482 1.00 95.25 160 LEU A N 1
ATOM 1308 C CA . LEU A 1 160 ? -12.111 5.006 7.633 1.00 95.25 160 LEU A CA 1
ATOM 1309 C C . LEU A 1 160 ? -12.316 3.909 6.574 1.00 95.25 160 LEU A C 1
ATOM 1311 O O . LEU A 1 160 ? -12.038 4.118 5.392 1.00 95.25 160 LEU A O 1
ATOM 1315 N N . ILE A 1 161 ? -12.861 2.750 6.962 1.00 94.88 161 ILE A N 1
ATOM 1316 C CA . ILE A 1 161 ? -13.133 1.652 6.020 1.00 94.88 161 ILE A CA 1
ATOM 1317 C C . ILE A 1 161 ? -14.209 2.055 5.000 1.00 94.88 161 ILE A C 1
ATOM 1319 O O . ILE A 1 161 ? -14.065 1.722 3.817 1.00 94.88 161 ILE A O 1
ATOM 1323 N N . LYS A 1 162 ? -15.246 2.796 5.421 1.00 95.44 162 LYS A N 1
ATOM 1324 C CA . LYS A 1 162 ? -16.264 3.365 4.520 1.00 95.44 162 LYS A CA 1
ATOM 1325 C C . LYS A 1 162 ? -15.647 4.308 3.491 1.00 95.44 162 LYS A C 1
ATOM 1327 O O . LYS A 1 162 ? -15.884 4.095 2.304 1.00 95.44 162 LYS A O 1
ATOM 1332 N N . ASP A 1 163 ? -14.858 5.303 3.905 1.00 94.56 163 ASP A N 1
ATOM 1333 C CA . ASP A 1 163 ? -14.215 6.264 2.988 1.00 94.56 163 ASP A CA 1
ATOM 1334 C C . ASP A 1 163 ? -13.345 5.541 1.945 1.00 94.56 163 ASP A C 1
ATOM 1336 O O . ASP A 1 163 ? -13.484 5.769 0.741 1.00 94.56 163 ASP A O 1
ATOM 1340 N N . ILE A 1 164 ? -12.536 4.573 2.390 1.00 93.44 164 ILE A N 1
ATOM 1341 C CA . ILE A 1 164 ? -11.600 3.834 1.532 1.00 93.44 164 ILE A CA 1
ATOM 1342 C C . ILE A 1 164 ? -12.301 2.983 0.463 1.00 93.44 164 ILE A C 1
ATOM 1344 O O . ILE A 1 164 ? -11.720 2.775 -0.607 1.00 93.44 164 ILE A O 1
ATOM 1348 N N . HIS A 1 165 ? -13.514 2.477 0.712 1.00 94.19 165 HIS A N 1
ATOM 1349 C CA . HIS A 1 165 ? -14.220 1.578 -0.218 1.00 94.19 165 HIS A CA 1
ATOM 1350 C C . HIS A 1 165 ? -15.422 2.220 -0.934 1.00 94.19 165 HIS A C 1
ATOM 1352 O O . HIS A 1 165 ? -15.882 1.671 -1.941 1.00 94.19 165 HIS A O 1
ATOM 1358 N N . THR A 1 166 ? -15.905 3.378 -0.480 1.00 94.88 166 THR A N 1
ATOM 1359 C CA . THR A 1 166 ? -17.027 4.100 -1.102 1.00 94.88 166 THR A CA 1
ATOM 1360 C C . THR A 1 166 ? -16.623 4.745 -2.427 1.00 94.88 166 THR A C 1
ATOM 1362 O O . THR A 1 166 ? -15.613 5.442 -2.526 1.00 94.88 166 THR A O 1
ATOM 1365 N N . ASN A 1 167 ? -17.427 4.544 -3.470 1.00 93.81 167 ASN A N 1
ATOM 1366 C CA . ASN A 1 167 ? -17.272 5.258 -4.734 1.00 93.81 167 ASN A CA 1
ATOM 1367 C C . ASN A 1 167 ? -17.940 6.633 -4.641 1.00 93.81 167 ASN A C 1
ATOM 1369 O O . ASN A 1 167 ? -19.153 6.726 -4.499 1.00 93.81 167 ASN A O 1
ATOM 1373 N N . LYS A 1 168 ? -17.158 7.704 -4.810 1.00 90.44 168 LYS A N 1
ATOM 1374 C CA . LYS A 1 168 ? -17.617 9.102 -4.689 1.00 90.44 168 LYS A CA 1
ATOM 1375 C C . LYS A 1 168 ? -18.678 9.544 -5.716 1.00 90.44 168 LYS A C 1
ATOM 1377 O O . LYS A 1 168 ? -19.180 10.655 -5.608 1.00 90.44 168 LYS A O 1
ATOM 1382 N N . LYS A 1 169 ? -18.987 8.727 -6.733 1.00 91.81 169 LYS A N 1
ATOM 1383 C CA . LYS A 1 169 ? -20.056 8.991 -7.715 1.00 91.81 169 LYS A CA 1
ATOM 1384 C C . LYS A 1 169 ? -21.386 8.336 -7.348 1.00 91.81 169 LYS A C 1
ATOM 1386 O O . LYS A 1 169 ? -22.423 8.923 -7.620 1.00 91.81 169 LYS A O 1
ATOM 1391 N N . THR A 1 170 ? -21.357 7.125 -6.789 1.00 93.12 170 THR A N 1
ATOM 1392 C CA . THR A 1 170 ? -22.575 6.391 -6.390 1.00 93.12 170 THR A CA 1
ATOM 1393 C C . THR A 1 170 ? -22.881 6.530 -4.900 1.00 93.12 170 THR A C 1
ATOM 1395 O O . THR A 1 170 ? -23.994 6.248 -4.485 1.00 93.12 170 THR A O 1
ATOM 1398 N N . ASN A 1 171 ? -21.902 6.969 -4.100 1.00 92.19 171 ASN A N 1
ATOM 1399 C CA . ASN A 1 171 ? -21.906 6.957 -2.634 1.00 92.19 171 ASN A CA 1
ATOM 1400 C C . ASN A 1 171 ? -22.118 5.562 -2.016 1.00 92.19 171 ASN A C 1
ATOM 1402 O O . ASN A 1 171 ? -22.484 5.435 -0.851 1.00 92.19 171 ASN A O 1
ATOM 1406 N N . GLU A 1 172 ? -21.801 4.508 -2.772 1.00 94.31 172 GLU A N 1
ATOM 1407 C CA . GLU A 1 172 ? -21.898 3.118 -2.328 1.00 94.31 172 GLU A CA 1
ATOM 1408 C C . GLU A 1 172 ? -20.522 2.475 -2.137 1.00 94.31 172 GLU A C 1
ATOM 1410 O O . GLU A 1 172 ? -19.582 2.700 -2.909 1.00 94.31 172 GLU A O 1
ATOM 1415 N N . ILE A 1 173 ? -20.427 1.582 -1.150 1.00 95.25 173 ILE A N 1
ATOM 1416 C CA . ILE A 1 173 ? -19.301 0.656 -1.002 1.00 95.25 173 ILE A CA 1
ATOM 1417 C C . ILE A 1 173 ? -19.347 -0.344 -2.160 1.00 95.25 173 ILE A C 1
ATOM 1419 O O . ILE A 1 173 ? -20.295 -1.125 -2.270 1.00 95.25 173 ILE A O 1
ATOM 1423 N N . GLN A 1 174 ? -18.330 -0.334 -3.026 1.00 92.00 174 GLN A N 1
ATOM 1424 C CA . GLN A 1 174 ? -18.333 -1.162 -4.241 1.00 92.00 174 GLN A CA 1
ATOM 1425 C C . GLN A 1 174 ? -17.952 -2.624 -4.002 1.00 92.00 174 GLN A C 1
ATOM 1427 O O . GLN A 1 174 ? -18.571 -3.508 -4.587 1.00 92.00 174 GLN A O 1
ATOM 1432 N N . ASP A 1 175 ? -16.932 -2.887 -3.179 1.00 94.38 175 ASP A N 1
ATOM 1433 C CA . ASP A 1 175 ? -16.469 -4.251 -2.905 1.00 94.38 175 ASP A CA 1
ATOM 1434 C C . ASP A 1 175 ? -17.498 -4.972 -2.010 1.00 94.38 175 ASP A C 1
ATOM 1436 O O . ASP A 1 175 ? -17.714 -4.526 -0.879 1.00 94.38 175 ASP A O 1
ATOM 1440 N N . PRO A 1 176 ? -18.123 -6.081 -2.462 1.00 94.56 176 PRO A N 1
ATOM 1441 C CA . PRO A 1 176 ? -19.154 -6.767 -1.683 1.00 94.56 176 PRO A CA 1
ATOM 1442 C C . PRO A 1 176 ? -18.662 -7.223 -0.308 1.00 94.56 176 PRO A C 1
ATOM 1444 O O . PRO A 1 176 ? -19.386 -7.080 0.671 1.00 94.56 176 PRO A O 1
ATOM 1447 N N . LYS A 1 177 ? -17.396 -7.656 -0.197 1.00 94.06 177 LYS A N 1
ATOM 1448 C CA . LYS A 1 177 ? -16.805 -8.068 1.084 1.00 94.06 177 LYS A CA 1
ATOM 1449 C C . LYS A 1 177 ? -16.642 -6.886 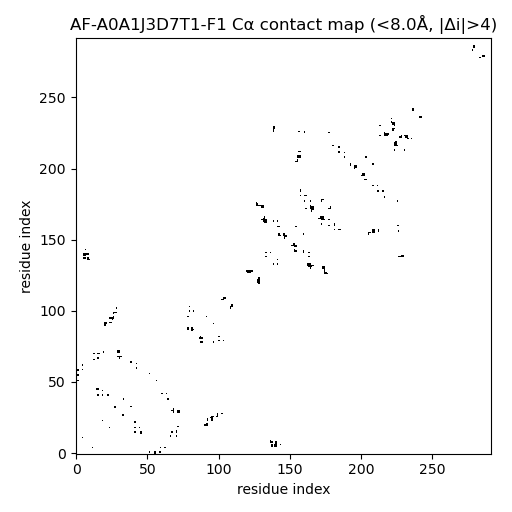2.041 1.00 94.06 177 LYS A C 1
ATOM 1451 O O . LYS A 1 177 ? -16.830 -7.046 3.243 1.00 94.06 177 LYS A O 1
ATOM 1456 N N . ALA A 1 178 ? -16.291 -5.709 1.521 1.00 94.19 178 ALA A N 1
ATOM 1457 C CA . ALA A 1 178 ? -16.194 -4.504 2.340 1.00 94.19 178 ALA A CA 1
ATOM 1458 C C . ALA A 1 178 ? -17.582 -4.041 2.803 1.00 94.19 178 ALA A C 1
ATOM 1460 O O . ALA A 1 178 ? -17.718 -3.604 3.940 1.00 94.19 178 ALA A O 1
ATOM 1461 N N . ARG A 1 179 ? -18.610 -4.191 1.955 1.00 95.69 179 ARG A N 1
ATOM 1462 C CA . ARG A 1 179 ? -20.005 -3.882 2.300 1.00 95.69 179 ARG A CA 1
ATOM 1463 C C . ARG A 1 179 ? -20.527 -4.826 3.385 1.00 95.69 179 ARG A C 1
ATOM 1465 O O . ARG A 1 179 ? -20.917 -4.348 4.439 1.00 95.69 179 ARG A O 1
ATOM 1472 N N . GLU A 1 180 ? -20.429 -6.141 3.166 1.00 95.00 180 GLU A N 1
ATOM 1473 C CA . GLU A 1 180 ? -20.745 -7.188 4.157 1.00 95.00 180 GLU A CA 1
ATOM 1474 C C . GLU A 1 180 ? -20.070 -6.903 5.510 1.00 95.00 180 GLU A C 1
ATOM 1476 O O . GLU A 1 180 ? -20.703 -6.992 6.560 1.00 95.00 180 GLU A O 1
ATOM 1481 N N . PHE A 1 181 ? -18.785 -6.529 5.491 1.00 95.56 181 PHE A N 1
ATOM 1482 C CA . PHE A 1 181 ? -18.037 -6.235 6.709 1.00 95.56 181 PHE A CA 1
ATOM 1483 C C . PHE A 1 181 ? -18.498 -4.949 7.408 1.00 95.56 181 PHE A C 1
ATOM 1485 O O . PHE A 1 181 ? -18.646 -4.956 8.628 1.00 95.56 181 PHE A O 1
ATOM 1492 N N . VAL A 1 182 ? -18.729 -3.863 6.660 1.00 96.38 182 VAL A N 1
ATOM 1493 C CA . VAL A 1 182 ? -19.165 -2.573 7.219 1.00 96.38 182 VAL A CA 1
ATOM 1494 C C . VAL A 1 182 ? -20.569 -2.652 7.811 1.00 96.38 182 VAL A C 1
ATOM 1496 O O . VAL A 1 182 ? -20.777 -2.080 8.878 1.00 96.38 182 VAL A O 1
ATOM 1499 N N . GLU A 1 183 ? -21.508 -3.351 7.169 1.00 96.56 183 GLU A N 1
ATOM 1500 C CA . GLU A 1 183 ? -22.844 -3.551 7.747 1.00 96.56 183 GLU A CA 1
ATOM 1501 C C . GLU A 1 183 ? -22.753 -4.381 9.033 1.00 96.56 183 GLU A C 1
ATOM 1503 O O . GLU A 1 183 ? -23.148 -3.888 10.084 1.00 96.56 183 GLU A O 1
ATOM 1508 N N . LYS A 1 184 ? -22.049 -5.525 9.020 1.00 96.75 184 LYS A N 1
ATOM 1509 C CA . LYS A 1 184 ? -21.855 -6.343 10.231 1.00 96.75 184 LYS A CA 1
ATOM 1510 C C . LYS A 1 184 ? -21.315 -5.541 11.432 1.00 96.75 184 LYS A C 1
ATOM 1512 O O . LYS A 1 184 ? -21.777 -5.740 12.552 1.00 96.75 184 LYS A O 1
ATOM 1517 N N . VAL A 1 185 ? -20.313 -4.672 11.243 1.00 96.25 185 VAL A N 1
ATOM 1518 C CA . VAL A 1 185 ? -19.757 -3.885 12.369 1.00 96.25 185 VAL A CA 1
ATOM 1519 C C . VAL A 1 185 ? -20.630 -2.694 12.775 1.00 96.25 185 VAL A C 1
ATOM 1521 O O . VAL A 1 185 ? -20.514 -2.249 13.914 1.00 96.25 185 VAL A O 1
ATOM 1524 N N . LYS A 1 186 ? -21.513 -2.187 11.900 1.00 95.81 186 LYS A N 1
ATOM 1525 C CA . LYS A 1 186 ? -22.569 -1.238 12.300 1.00 95.81 186 LYS A CA 1
ATOM 1526 C C . LYS A 1 186 ? -23.613 -1.934 13.168 1.00 95.81 186 LYS A C 1
ATOM 1528 O O . LYS A 1 186 ? -23.915 -1.423 14.235 1.00 95.81 186 LYS A O 1
ATOM 1533 N N . ASP A 1 187 ? -24.105 -3.096 12.744 1.00 96.19 187 ASP A N 1
ATOM 1534 C CA . ASP A 1 187 ? -25.157 -3.821 13.465 1.00 96.19 187 ASP A CA 1
ATOM 1535 C C . ASP A 1 187 ? -24.693 -4.127 14.901 1.00 96.19 187 ASP A C 1
ATOM 1537 O O . ASP A 1 187 ? -25.349 -3.755 15.871 1.00 96.19 187 ASP A O 1
ATOM 1541 N N . ILE A 1 188 ? -23.469 -4.653 15.046 1.00 94.25 188 ILE A N 1
ATOM 1542 C CA . ILE A 1 188 ? -22.832 -4.905 16.352 1.00 94.25 188 ILE A CA 1
ATOM 1543 C C . ILE A 1 188 ? -22.640 -3.612 17.165 1.00 94.25 188 ILE A C 1
ATOM 1545 O O . ILE A 1 188 ? -22.848 -3.616 18.379 1.00 94.25 188 ILE A O 1
ATOM 1549 N N . ARG A 1 189 ? -22.247 -2.497 16.531 1.00 93.75 189 ARG A N 1
ATOM 1550 C CA . ARG A 1 189 ? -22.130 -1.188 17.202 1.00 93.75 189 ARG A CA 1
ATOM 1551 C C . ARG A 1 189 ? -23.472 -0.748 17.777 1.00 93.75 189 ARG A C 1
ATOM 1553 O O . ARG A 1 189 ? -23.521 -0.304 18.922 1.00 93.75 189 ARG A O 1
ATOM 1560 N N . ASP A 1 190 ? -24.531 -0.839 16.988 1.00 93.06 190 ASP A N 1
ATOM 1561 C CA . ASP A 1 190 ? -25.839 -0.296 17.340 1.00 93.06 190 ASP A CA 1
ATOM 1562 C C . ASP A 1 190 ? -26.543 -1.198 18.381 1.00 93.06 190 ASP A C 1
ATOM 1564 O O . ASP A 1 190 ? -27.165 -0.689 19.320 1.00 93.06 190 ASP A O 1
ATOM 1568 N N . GLU A 1 191 ? -26.316 -2.518 18.334 1.00 92.38 191 GLU A N 1
ATOM 1569 C CA . GLU A 1 191 ? -26.638 -3.458 19.420 1.00 92.38 191 GLU A CA 1
ATOM 1570 C C . GLU A 1 191 ? -25.898 -3.109 20.726 1.00 92.38 191 GLU A C 1
ATOM 1572 O O . GLU A 1 191 ? -26.532 -2.928 21.771 1.00 92.38 191 GLU A O 1
ATOM 1577 N N . MET A 1 192 ? -24.566 -2.957 20.684 1.00 89.94 192 MET A N 1
ATOM 1578 C CA . MET A 1 192 ? -23.760 -2.587 21.860 1.00 89.94 192 MET A CA 1
ATOM 1579 C C . MET A 1 192 ? -24.173 -1.231 22.442 1.00 89.94 192 MET A C 1
ATOM 1581 O O . MET A 1 192 ? -24.217 -1.062 23.663 1.00 89.94 192 MET A O 1
ATOM 1585 N N . MET A 1 193 ? -24.499 -0.260 21.588 1.00 88.38 193 MET A N 1
ATOM 1586 C CA . MET A 1 193 ? -24.937 1.070 22.006 1.00 88.38 193 MET A CA 1
ATOM 1587 C C . MET A 1 193 ? -26.324 1.032 22.664 1.00 88.38 193 MET A C 1
ATOM 1589 O O . MET A 1 193 ? -26.549 1.728 23.659 1.00 88.38 193 MET A O 1
ATOM 1593 N N . THR A 1 194 ? -27.219 0.163 22.187 1.00 88.94 194 THR A N 1
ATOM 1594 C CA . THR A 1 194 ? -28.523 -0.099 22.819 1.00 88.94 194 THR A CA 1
ATOM 1595 C C . THR A 1 194 ? -28.349 -0.706 24.214 1.00 88.94 194 THR A C 1
ATOM 1597 O O . THR A 1 194 ? -28.914 -0.190 25.179 1.00 88.94 194 THR A O 1
ATOM 1600 N N . GLN A 1 195 ? -27.502 -1.734 24.354 1.00 87.50 195 GLN A N 1
ATOM 1601 C CA . GLN A 1 195 ? -27.211 -2.369 25.649 1.00 87.50 195 GLN A CA 1
ATOM 1602 C C . GLN A 1 195 ? -26.557 -1.399 26.645 1.00 87.50 195 GLN A C 1
ATOM 1604 O O . GLN A 1 195 ? -26.946 -1.353 27.811 1.00 87.50 195 GLN A O 1
ATOM 1609 N N . ARG A 1 196 ? -25.589 -0.581 26.202 1.00 87.00 196 ARG A N 1
ATOM 1610 C CA . ARG A 1 196 ? -24.959 0.443 27.058 1.00 87.00 196 ARG A CA 1
ATOM 1611 C C . ARG A 1 196 ? -25.985 1.456 27.564 1.00 87.00 196 ARG A C 1
ATOM 1613 O O . ARG A 1 196 ? -26.037 1.694 28.767 1.00 87.00 196 ARG A O 1
ATOM 1620 N N . THR A 1 197 ? -26.860 1.943 26.681 1.00 86.25 197 THR A N 1
ATOM 1621 C CA . THR A 1 197 ? -27.941 2.879 27.039 1.00 86.25 197 THR A CA 1
ATOM 1622 C C . THR A 1 197 ? -28.896 2.280 28.079 1.00 86.25 197 THR A C 1
ATOM 1624 O O . THR A 1 197 ? -29.227 2.948 29.056 1.00 86.25 197 THR A O 1
ATOM 1627 N N . GLN A 1 198 ? -29.293 1.011 27.920 1.00 85.62 198 GLN A N 1
ATOM 1628 C CA . GLN A 1 198 ? -30.122 0.292 28.902 1.00 85.62 198 GLN A CA 1
ATOM 1629 C C . GLN A 1 198 ? -29.423 0.128 30.262 1.00 85.62 198 GLN A C 1
ATOM 1631 O O . GLN A 1 198 ? -30.072 0.220 31.300 1.00 85.62 198 GLN A O 1
ATOM 1636 N N . ASN A 1 199 ? -28.102 -0.058 30.259 1.00 85.69 199 ASN A N 1
ATOM 1637 C CA . ASN A 1 199 ? -27.280 -0.225 31.460 1.00 85.69 199 ASN A CA 1
ATOM 1638 C C . ASN A 1 199 ? -26.793 1.105 32.076 1.00 85.69 199 ASN A C 1
ATOM 1640 O O . ASN A 1 199 ? -25.971 1.083 32.991 1.00 85.69 199 ASN A O 1
ATOM 1644 N N . GLY A 1 200 ? -27.236 2.264 31.570 1.00 82.62 200 GLY A N 1
ATOM 1645 C CA . GLY A 1 200 ? -26.778 3.584 32.035 1.00 82.62 200 GLY A CA 1
ATOM 1646 C C . GLY A 1 200 ? -25.309 3.904 31.716 1.00 82.62 200 GLY A C 1
ATOM 1647 O O . GLY A 1 200 ? -24.769 4.895 32.205 1.00 82.62 200 GLY A O 1
ATOM 1648 N N . LEU A 1 201 ? -24.656 3.086 30.889 1.00 73.62 201 LEU A N 1
ATOM 1649 C CA . LEU A 1 201 ? -23.304 3.321 30.394 1.00 73.62 201 LEU A CA 1
ATOM 1650 C C . LEU A 1 201 ? -23.391 4.258 29.183 1.00 73.62 201 LEU A C 1
ATOM 1652 O O . LEU A 1 201 ? -24.186 4.037 28.271 1.00 73.62 201 LEU A O 1
ATOM 1656 N N . GLY A 1 202 ? -22.578 5.314 29.174 1.00 80.06 202 GLY A N 1
ATOM 1657 C CA . GLY A 1 202 ? -22.638 6.354 28.147 1.00 80.06 202 GLY A CA 1
ATOM 1658 C C . GLY A 1 202 ? -22.266 5.901 26.726 1.00 80.06 202 GLY A C 1
ATOM 1659 O O . GLY A 1 202 ? -21.978 4.733 26.448 1.00 80.06 202 GLY A O 1
ATOM 1660 N N . VAL A 1 203 ? -22.244 6.882 25.819 1.00 84.94 203 VAL A N 1
ATOM 1661 C CA . VAL A 1 203 ? -21.853 6.732 24.407 1.00 84.94 203 VAL A CA 1
ATOM 1662 C C . VAL A 1 203 ? -20.509 5.998 24.280 1.00 84.94 203 VAL A C 1
ATOM 1664 O O . VAL A 1 203 ? -19.574 6.280 25.026 1.00 84.94 203 VAL A O 1
ATOM 1667 N N . MET A 1 204 ? -20.404 5.068 23.323 1.00 86.31 204 MET A N 1
ATOM 1668 C CA . MET A 1 204 ? -19.141 4.383 23.019 1.00 86.31 204 MET A CA 1
ATOM 1669 C C . MET A 1 204 ? -18.066 5.379 22.574 1.00 86.31 204 MET A C 1
ATOM 1671 O O . MET A 1 204 ? -18.318 6.235 21.723 1.00 86.31 204 MET A O 1
ATOM 1675 N N . THR A 1 205 ? -16.855 5.227 23.106 1.00 89.69 205 THR A N 1
ATOM 1676 C CA . THR A 1 205 ? -15.687 5.995 22.660 1.00 89.69 205 THR A CA 1
ATOM 1677 C C . THR A 1 205 ? -15.239 5.553 21.263 1.00 89.69 205 THR A C 1
ATOM 1679 O O . THR A 1 205 ? -15.596 4.472 20.780 1.00 89.69 205 THR A O 1
ATOM 1682 N N . ARG A 1 206 ? -14.412 6.372 20.602 1.00 91.25 206 ARG A N 1
ATOM 1683 C CA . ARG A 1 206 ? -13.753 5.988 19.343 1.00 91.25 206 ARG A CA 1
ATOM 1684 C C . ARG A 1 206 ? -12.923 4.715 19.532 1.00 91.25 206 ARG A C 1
ATOM 1686 O O . ARG A 1 206 ? -12.893 3.856 18.655 1.00 91.25 206 ARG A O 1
ATOM 1693 N N . GLU A 1 207 ? -12.276 4.586 20.680 1.00 89.38 207 GLU A N 1
ATOM 1694 C CA . GLU A 1 207 ? -11.410 3.470 21.036 1.00 89.38 207 GLU A CA 1
ATOM 1695 C C . GLU A 1 207 ? -12.218 2.178 21.260 1.00 89.38 207 GLU A C 1
ATOM 1697 O O . GLU A 1 207 ? -11.814 1.139 20.738 1.00 89.38 207 GLU A O 1
ATOM 1702 N N . ASP A 1 208 ? -13.399 2.245 21.900 1.00 89.56 208 ASP A N 1
ATOM 1703 C CA . ASP A 1 208 ? -14.352 1.117 21.974 1.00 89.56 208 ASP A CA 1
ATOM 1704 C C . ASP A 1 208 ? -14.750 0.635 20.561 1.00 89.56 208 ASP A C 1
ATOM 1706 O O . ASP A 1 208 ? -14.738 -0.564 20.271 1.00 89.56 208 ASP A O 1
ATOM 1710 N N . ILE A 1 209 ? -15.089 1.570 19.660 1.00 92.69 209 ILE A N 1
ATOM 1711 C CA . ILE A 1 209 ? -15.484 1.259 18.273 1.00 92.69 209 ILE A CA 1
ATOM 1712 C C . ILE A 1 209 ? -14.315 0.621 17.514 1.00 92.69 209 ILE A C 1
ATOM 1714 O O . ILE A 1 209 ? -14.489 -0.402 16.851 1.00 92.69 209 ILE A O 1
ATOM 1718 N N . ASN A 1 210 ? -13.114 1.191 17.627 1.00 93.50 210 ASN A N 1
ATOM 1719 C CA . ASN A 1 210 ? -11.915 0.679 16.967 1.00 93.50 210 ASN A CA 1
ATOM 1720 C C . ASN A 1 210 ? -11.568 -0.739 17.441 1.00 93.50 210 ASN A C 1
ATOM 1722 O O . ASN A 1 210 ? -11.283 -1.601 16.607 1.00 93.50 210 ASN A O 1
ATOM 1726 N N . GLN A 1 211 ? -11.641 -1.000 18.750 1.00 90.88 211 GLN A N 1
ATOM 1727 C CA . GLN A 1 211 ? -11.393 -2.321 19.330 1.00 90.88 211 GLN A CA 1
ATOM 1728 C C . GLN A 1 211 ? -12.403 -3.362 18.821 1.00 90.88 211 GLN A C 1
ATOM 1730 O O . GLN A 1 211 ? -12.003 -4.431 18.359 1.00 90.88 211 GLN A O 1
ATOM 1735 N N . MET A 1 212 ? -13.695 -3.025 18.799 1.00 92.94 212 MET A N 1
ATOM 1736 C CA . MET A 1 212 ? -14.743 -3.902 18.267 1.00 92.94 212 MET A CA 1
ATOM 1737 C C . MET A 1 212 ? -14.563 -4.184 16.762 1.00 92.94 212 MET A C 1
ATOM 1739 O O . MET A 1 212 ? -14.653 -5.340 16.336 1.00 92.94 212 MET A O 1
ATOM 1743 N N . VAL A 1 213 ? -14.212 -3.180 15.945 1.00 93.81 213 VAL A N 1
ATOM 1744 C CA . VAL A 1 213 ? -13.896 -3.402 14.519 1.00 93.81 213 VAL A CA 1
ATOM 1745 C C . VAL A 1 213 ? -12.679 -4.314 14.360 1.00 93.81 213 VAL A C 1
ATOM 1747 O O . VAL A 1 213 ? -12.689 -5.188 13.490 1.00 93.81 213 VAL A O 1
ATOM 1750 N N . VAL A 1 214 ? -11.648 -4.157 15.197 1.00 91.81 214 VAL A N 1
ATOM 1751 C CA . VAL A 1 214 ? -10.487 -5.057 15.213 1.00 91.81 214 VAL A CA 1
ATOM 1752 C C . VAL A 1 214 ? -10.920 -6.482 15.529 1.00 91.81 214 VAL A C 1
ATOM 1754 O O . VAL A 1 214 ? -10.627 -7.381 14.740 1.00 91.81 214 VAL A O 1
ATOM 1757 N N . GLU A 1 215 ? -11.651 -6.705 16.619 1.00 90.94 215 GLU A N 1
ATOM 1758 C CA . GLU A 1 215 ? -12.133 -8.029 17.025 1.00 90.94 215 GLU A CA 1
ATOM 1759 C C . GLU A 1 215 ? -12.894 -8.736 15.900 1.00 90.94 215 GLU A C 1
ATOM 1761 O O . GLU A 1 215 ? -12.561 -9.878 15.567 1.00 90.94 215 GLU A O 1
ATOM 1766 N N . GLN A 1 216 ? -13.809 -8.027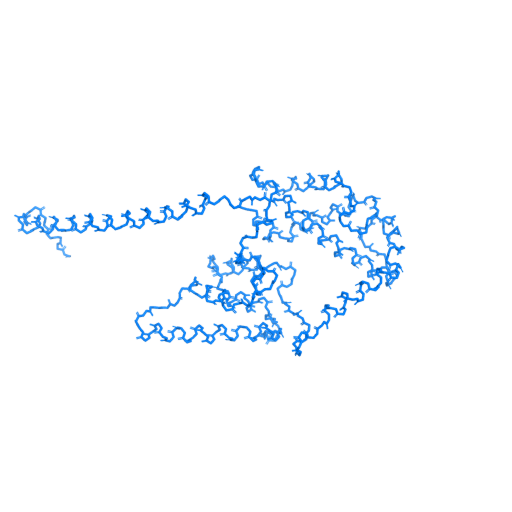 15.234 1.00 92.56 216 GLN A N 1
ATOM 1767 C CA . GLN A 1 216 ? -14.627 -8.565 14.145 1.00 92.56 216 GLN A CA 1
ATOM 1768 C C . GLN A 1 216 ? -13.891 -8.719 12.803 1.00 92.56 216 GLN A C 1
ATOM 1770 O O . GLN A 1 216 ? -14.342 -9.494 11.951 1.00 92.56 216 GLN A O 1
ATOM 1775 N N . ALA A 1 217 ? -12.790 -7.994 12.575 1.00 91.50 217 ALA A N 1
ATOM 1776 C CA . ALA A 1 217 ? -12.071 -7.994 11.303 1.00 91.50 217 ALA A CA 1
ATOM 1777 C C . ALA A 1 217 ? -11.351 -9.331 11.036 1.00 91.50 217 ALA A C 1
ATOM 1779 O O . ALA A 1 217 ? -10.473 -9.718 11.815 1.00 91.50 217 ALA A O 1
ATOM 1780 N N . PRO A 1 218 ? -11.626 -10.012 9.901 1.00 89.25 218 PRO A N 1
ATOM 1781 C CA . PRO A 1 218 ? -10.925 -11.238 9.530 1.00 89.25 218 PRO A CA 1
ATOM 1782 C C . PRO A 1 218 ? -9.408 -11.040 9.429 1.00 89.25 218 PRO A C 1
ATOM 1784 O O . PRO A 1 218 ? -8.934 -10.089 8.802 1.00 89.25 218 PRO A O 1
ATOM 1787 N N . VAL A 1 219 ? -8.642 -11.981 9.980 1.00 86.56 219 VAL A N 1
ATOM 1788 C CA . VAL A 1 219 ? -7.177 -12.002 9.879 1.00 86.56 219 VAL A CA 1
ATOM 1789 C C . VAL A 1 219 ? -6.755 -12.972 8.783 1.00 86.56 219 VAL A C 1
ATOM 1791 O O . VAL A 1 219 ? -7.217 -14.109 8.729 1.00 86.56 219 VAL A O 1
ATOM 1794 N N . SER A 1 220 ? -5.849 -12.545 7.905 1.00 80.06 220 SER A N 1
ATOM 1795 C CA . SER A 1 220 ? -5.216 -13.440 6.930 1.00 80.06 220 SER A CA 1
ATOM 1796 C C . SER A 1 220 ? -3.757 -13.049 6.717 1.00 80.06 220 SER A C 1
ATOM 1798 O O . SER A 1 220 ? -3.463 -11.870 6.530 1.00 80.06 220 SER A O 1
ATOM 1800 N N . LYS A 1 221 ? -2.835 -14.023 6.758 1.00 75.19 221 LYS A N 1
ATOM 1801 C CA . LYS A 1 221 ? -1.379 -13.799 6.605 1.00 75.19 221 LYS A CA 1
ATOM 1802 C C . LYS A 1 221 ? -0.857 -12.640 7.483 1.00 75.19 221 LYS A C 1
ATOM 1804 O O . LYS A 1 221 ? -0.208 -11.725 6.979 1.00 75.19 221 LYS A O 1
ATOM 1809 N N . ASN A 1 222 ? -1.213 -12.664 8.770 1.00 71.88 222 ASN A N 1
ATOM 1810 C CA . ASN A 1 222 ? -0.908 -11.647 9.791 1.00 71.88 222 ASN A CA 1
ATOM 1811 C C . ASN A 1 222 ? -1.395 -10.221 9.465 1.00 71.88 222 ASN A C 1
ATOM 1813 O O . ASN A 1 222 ? -0.857 -9.250 9.985 1.00 71.88 222 ASN A O 1
ATOM 1817 N N . ARG A 1 223 ? -2.410 -10.065 8.605 1.00 76.81 223 ARG A N 1
ATOM 1818 C CA . ARG A 1 223 ? -3.016 -8.763 8.290 1.00 76.81 223 ARG A CA 1
ATOM 1819 C C . ARG A 1 223 ? -4.481 -8.746 8.684 1.00 76.81 223 ARG A C 1
ATOM 1821 O O . ARG A 1 223 ? -5.247 -9.612 8.252 1.00 76.81 223 ARG A O 1
ATOM 1828 N N . THR A 1 224 ? -4.858 -7.726 9.445 1.00 86.38 224 THR A N 1
ATOM 1829 C CA . THR A 1 224 ? -6.253 -7.391 9.734 1.00 86.38 224 THR A CA 1
ATOM 1830 C C . THR A 1 224 ? -6.904 -6.832 8.470 1.00 86.38 224 THR A C 1
ATOM 1832 O O . THR A 1 224 ? -6.388 -5.893 7.850 1.00 86.38 224 THR A O 1
ATOM 1835 N N . TYR A 1 225 ? -8.017 -7.436 8.048 1.00 88.25 225 TYR A N 1
ATOM 1836 C CA . TYR A 1 225 ? -8.769 -6.995 6.875 1.00 88.25 225 TYR A CA 1
ATOM 1837 C C . TYR A 1 225 ? -9.168 -5.515 6.990 1.00 88.25 225 TYR A C 1
ATOM 1839 O O . TYR A 1 225 ? -9.465 -5.029 8.074 1.00 88.25 225 TYR A O 1
ATOM 1847 N N . ALA A 1 226 ? -9.134 -4.806 5.857 1.00 85.44 226 ALA A N 1
ATOM 1848 C CA . ALA A 1 226 ? -9.476 -3.389 5.696 1.00 85.44 226 ALA A CA 1
ATOM 1849 C C . ALA A 1 226 ? -8.688 -2.349 6.535 1.00 85.44 226 ALA A C 1
ATOM 1851 O O . ALA A 1 226 ? -8.774 -1.170 6.212 1.00 85.44 226 ALA A O 1
ATOM 1852 N N . LEU A 1 227 ? -7.865 -2.755 7.513 1.00 86.44 227 LEU A N 1
ATOM 1853 C CA . LEU A 1 227 ? -7.018 -1.868 8.338 1.00 86.44 227 LEU A CA 1
ATOM 1854 C C . LEU A 1 227 ? -5.516 -1.958 8.002 1.00 86.44 227 LEU A C 1
ATOM 1856 O O . LEU A 1 227 ? -4.732 -1.065 8.324 1.00 86.44 227 LEU A O 1
ATOM 1860 N N . GLY A 1 228 ? -5.096 -3.013 7.297 1.00 79.00 228 GLY A N 1
ATOM 1861 C CA . GLY A 1 228 ? -3.759 -3.113 6.709 1.00 79.00 228 GLY A CA 1
ATOM 1862 C C . GLY A 1 228 ? -2.641 -3.198 7.749 1.00 79.00 228 GLY A C 1
ATOM 1863 O O . GLY A 1 228 ? -2.395 -4.276 8.281 1.00 79.00 228 GLY A O 1
ATOM 1864 N N . LYS A 1 229 ? -1.932 -2.082 7.967 1.00 76.62 229 LYS A N 1
ATOM 1865 C CA . LYS A 1 229 ? -0.824 -1.942 8.932 1.00 76.62 229 LYS A CA 1
ATOM 1866 C C . LYS A 1 229 ? -1.105 -0.935 10.060 1.00 76.62 229 LYS A C 1
ATOM 1868 O O . LYS A 1 229 ? -0.214 -0.694 10.864 1.00 76.62 229 LYS A O 1
ATOM 1873 N N . LEU A 1 230 ? -2.323 -0.388 10.152 1.00 77.31 230 LEU A N 1
ATOM 1874 C CA . LEU A 1 230 ? -2.741 0.399 11.323 1.00 77.31 230 LEU A CA 1
ATOM 1875 C C . LEU A 1 230 ? -2.850 -0.447 12.595 1.00 77.31 230 LEU A C 1
ATOM 1877 O O . LEU A 1 230 ? -2.694 0.068 13.695 1.00 77.31 230 LEU A O 1
ATOM 1881 N N . VAL A 1 231 ? -3.109 -1.747 12.438 1.00 77.31 231 VAL A N 1
ATOM 1882 C CA . VAL A 1 231 ? -3.321 -2.679 13.545 1.00 77.31 231 VAL A CA 1
ATOM 1883 C C . VAL A 1 231 ? -2.341 -3.832 13.414 1.00 77.31 231 VAL A C 1
ATOM 1885 O O . VAL A 1 231 ? -2.550 -4.746 12.611 1.00 77.31 231 VAL A O 1
ATOM 1888 N N . ASP A 1 232 ? -1.287 -3.804 14.225 1.00 62.78 232 ASP A N 1
ATOM 1889 C CA . ASP A 1 232 ? -0.307 -4.885 14.308 1.00 62.78 232 ASP A CA 1
ATOM 1890 C C . ASP A 1 232 ? -0.812 -5.950 15.295 1.00 62.78 232 ASP A C 1
ATOM 1892 O O . ASP A 1 232 ? -0.394 -6.043 16.446 1.00 62.78 232 ASP A O 1
ATOM 1896 N N . ARG A 1 233 ? -1.801 -6.734 14.841 1.00 51.81 233 ARG A N 1
ATOM 1897 C CA . ARG A 1 233 ? -2.513 -7.727 15.675 1.00 51.81 233 ARG A CA 1
ATOM 1898 C C . ARG A 1 233 ? -1.611 -8.873 16.164 1.00 51.81 233 ARG A C 1
ATOM 1900 O O . ARG A 1 233 ? -1.979 -9.590 17.084 1.00 51.81 233 ARG A O 1
ATOM 1907 N N . HIS A 1 234 ? -0.441 -9.025 15.545 1.00 42.94 234 HIS A N 1
ATOM 1908 C CA . HIS A 1 234 ? 0.732 -9.694 16.097 1.00 42.94 234 HIS A CA 1
ATOM 1909 C C . HIS A 1 234 ? 1.962 -8.881 15.668 1.00 42.94 234 HIS A C 1
ATOM 1911 O O . HIS A 1 234 ? 2.231 -8.870 14.459 1.00 42.94 234 HIS A O 1
ATOM 1917 N N . PRO A 1 235 ? 2.732 -8.265 16.589 1.00 39.97 235 PRO A N 1
ATOM 1918 C CA . PRO A 1 235 ? 4.039 -7.713 16.250 1.00 39.97 235 PRO A CA 1
ATOM 1919 C C . PRO A 1 235 ? 4.901 -8.869 15.746 1.00 39.97 235 PRO A C 1
ATOM 1921 O O . PRO A 1 235 ? 5.329 -9.742 16.503 1.00 39.97 235 PRO A O 1
ATOM 1924 N N . SER A 1 236 ? 5.060 -8.950 14.427 1.00 34.50 236 SER A N 1
ATOM 1925 C CA . SER A 1 236 ? 5.687 -10.116 13.819 1.00 34.50 236 SER A CA 1
ATOM 1926 C C . SER A 1 236 ? 7.180 -10.100 14.139 1.00 34.50 236 SER A C 1
ATOM 1928 O O . SER A 1 236 ? 7.884 -9.152 13.792 1.00 34.50 236 SER A O 1
ATOM 1930 N N . ILE A 1 237 ? 7.664 -11.199 14.728 1.00 35.00 237 ILE A N 1
ATOM 1931 C CA . ILE A 1 237 ? 9.060 -11.469 15.149 1.00 35.00 237 ILE A CA 1
ATOM 1932 C C . ILE A 1 237 ? 10.041 -11.523 13.938 1.00 35.00 237 ILE A C 1
ATOM 1934 O O . ILE A 1 237 ? 11.190 -11.929 14.033 1.00 35.00 237 ILE A O 1
ATOM 1938 N N . THR A 1 238 ? 9.584 -11.095 12.759 1.00 30.47 238 THR A N 1
ATOM 1939 C CA . THR A 1 238 ? 10.350 -10.882 11.524 1.00 30.47 238 THR A CA 1
ATOM 1940 C C . THR A 1 238 ? 10.686 -9.412 11.254 1.00 30.47 238 THR A C 1
ATOM 1942 O O . THR A 1 238 ? 11.345 -9.113 10.258 1.00 30.47 238 THR A O 1
ATOM 1945 N N . SER A 1 239 ? 10.303 -8.485 12.139 1.00 30.11 239 SER A N 1
ATOM 1946 C CA . SER A 1 239 ? 11.120 -7.285 12.344 1.00 30.11 239 SER A CA 1
ATOM 1947 C C . SER A 1 239 ? 12.449 -7.728 12.961 1.00 30.11 239 SER A C 1
ATOM 1949 O O . SER A 1 239 ? 12.439 -8.533 13.885 1.00 30.11 239 SER A O 1
ATOM 1951 N N . THR A 1 240 ? 13.591 -7.227 12.483 1.00 30.91 240 THR A N 1
ATOM 1952 C CA . THR A 1 240 ? 14.941 -7.672 12.900 1.00 30.91 240 THR A CA 1
ATOM 1953 C C . THR A 1 240 ? 15.345 -7.248 14.321 1.00 30.91 240 THR A C 1
ATOM 1955 O O . THR A 1 240 ? 16.527 -7.207 14.655 1.00 30.91 240 THR A O 1
ATOM 1958 N N . TYR A 1 241 ? 14.364 -6.923 15.155 1.00 35.41 241 TYR A N 1
ATOM 1959 C CA . TYR A 1 241 ? 14.516 -6.605 16.562 1.00 35.41 241 TYR A CA 1
ATOM 1960 C C . TYR A 1 241 ? 13.869 -7.731 17.366 1.00 35.41 241 TYR A C 1
ATOM 1962 O O . TYR A 1 241 ? 12.705 -8.056 17.106 1.00 35.41 241 TYR A O 1
ATOM 1970 N N . PRO A 1 242 ? 14.555 -8.293 18.376 1.00 33.38 242 PRO A N 1
ATOM 1971 C CA . PRO A 1 242 ? 13.851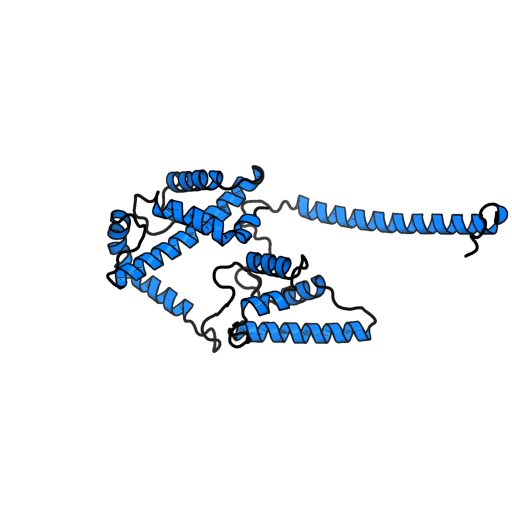 -8.990 19.434 1.00 33.38 242 PRO A CA 1
ATOM 1972 C C . PRO A 1 242 ? 12.795 -8.029 19.983 1.00 33.38 242 PRO A C 1
ATOM 1974 O O . PRO A 1 242 ? 13.113 -6.893 20.343 1.00 33.38 242 PRO A O 1
ATOM 1977 N N . VAL A 1 243 ? 11.546 -8.482 20.085 1.00 36.19 243 VAL A N 1
ATOM 1978 C CA . VAL A 1 243 ? 10.660 -7.906 21.095 1.00 36.19 243 VAL A CA 1
ATOM 1979 C C . VAL A 1 243 ? 11.328 -8.261 22.417 1.00 36.19 243 VAL A C 1
ATOM 1981 O O . VAL A 1 243 ? 11.262 -9.410 22.848 1.00 36.19 243 VAL A O 1
ATOM 1984 N N . ASN A 1 244 ? 12.064 -7.313 23.003 1.00 43.94 244 ASN A N 1
ATOM 1985 C CA . ASN A 1 244 ? 12.655 -7.492 24.322 1.00 43.94 244 ASN A CA 1
ATOM 1986 C C . ASN A 1 244 ? 11.499 -7.802 25.275 1.00 43.94 244 ASN A C 1
ATOM 1988 O O . ASN A 1 244 ? 10.730 -6.896 25.588 1.00 43.94 244 ASN A O 1
ATOM 1992 N N . SER A 1 245 ? 11.379 -9.060 25.724 1.00 47.47 245 SER A N 1
ATOM 1993 C CA . SER A 1 245 ? 10.360 -9.475 26.706 1.00 47.47 245 SER A CA 1
ATOM 1994 C C . SER A 1 245 ? 10.377 -8.523 27.902 1.00 47.47 245 SER A C 1
ATOM 1996 O O . SER A 1 245 ? 9.346 -7.984 28.280 1.00 47.47 245 SER A O 1
ATOM 1998 N N . SER A 1 246 ? 11.594 -8.152 28.324 1.00 49.59 246 SER A N 1
ATOM 1999 C CA . SER A 1 246 ? 11.902 -7.093 29.288 1.00 49.59 246 SER A CA 1
ATOM 2000 C C . SER A 1 246 ? 11.061 -5.819 29.146 1.00 49.59 246 SER A C 1
ATOM 2002 O O . SER A 1 246 ? 10.627 -5.308 30.164 1.00 49.59 246 SER A O 1
ATOM 2004 N N . LEU A 1 247 ? 10.800 -5.304 27.935 1.00 56.19 247 LEU A N 1
ATOM 2005 C CA . LEU A 1 247 ? 10.001 -4.082 27.739 1.00 56.19 247 LEU A CA 1
ATOM 2006 C C . LEU A 1 247 ? 8.493 -4.333 27.908 1.00 56.19 247 LEU A C 1
ATOM 2008 O O . LEU A 1 247 ? 7.757 -3.436 28.310 1.00 56.19 247 LEU A O 1
ATOM 2012 N N . VAL A 1 248 ? 8.017 -5.544 27.605 1.00 61.19 248 VAL A N 1
ATOM 2013 C CA . VAL A 1 248 ? 6.617 -5.941 27.824 1.00 61.19 248 VAL A CA 1
ATOM 2014 C C . VAL A 1 248 ? 6.377 -6.207 29.314 1.00 61.19 248 VAL A C 1
ATOM 2016 O O . VAL A 1 248 ? 5.395 -5.707 29.867 1.00 61.19 248 VAL A O 1
ATOM 2019 N N . GLU A 1 249 ? 7.306 -6.904 29.975 1.00 66.06 249 GLU A N 1
ATOM 2020 C CA . GLU A 1 249 ? 7.373 -7.041 31.435 1.00 66.06 249 GLU A CA 1
ATOM 2021 C C . GLU A 1 249 ? 7.431 -5.666 32.129 1.00 66.06 249 GLU A C 1
ATOM 2023 O O . GLU A 1 249 ? 6.671 -5.415 33.063 1.00 66.06 249 GLU A O 1
ATOM 2028 N N . GLU A 1 250 ? 8.280 -4.748 31.660 1.00 72.44 250 GLU A N 1
ATOM 2029 C CA . GLU A 1 250 ? 8.443 -3.407 32.234 1.00 72.44 250 GLU A CA 1
ATOM 2030 C C . GLU A 1 250 ? 7.181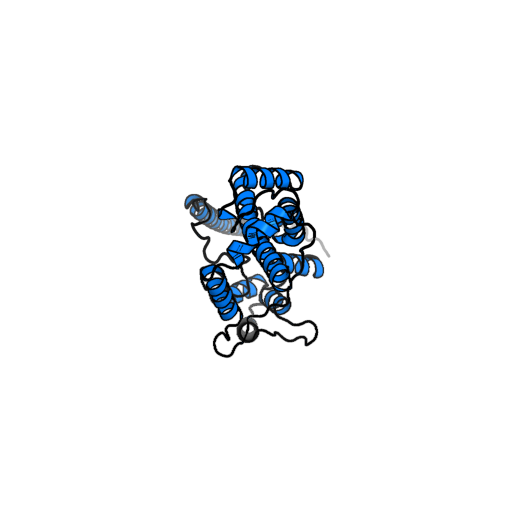 -2.552 32.066 1.00 72.44 250 GLU A C 1
ATOM 2032 O O . GLU A 1 250 ? 6.715 -1.964 33.039 1.00 72.44 250 GLU A O 1
ATOM 2037 N N . VAL A 1 251 ? 6.543 -2.547 30.889 1.00 71.50 251 VAL A N 1
ATOM 2038 C CA . VAL A 1 251 ? 5.251 -1.858 30.692 1.00 71.50 251 VAL A CA 1
ATOM 2039 C C . VAL A 1 251 ? 4.142 -2.471 31.558 1.00 71.50 251 VAL A C 1
ATOM 2041 O O . VAL A 1 251 ? 3.268 -1.739 32.029 1.00 71.50 251 VAL A O 1
ATOM 2044 N N . LYS A 1 252 ? 4.164 -3.787 31.806 1.00 81.25 252 LYS A N 1
ATOM 2045 C CA . LYS A 1 252 ? 3.224 -4.449 32.725 1.00 81.25 252 LYS A CA 1
ATOM 2046 C C . LYS A 1 252 ? 3.464 -4.013 34.175 1.00 81.25 252 LYS A C 1
ATOM 2048 O O . LYS A 1 252 ? 2.522 -3.545 34.812 1.00 81.25 252 LYS A O 1
ATOM 2053 N N . MET A 1 253 ? 4.709 -4.065 34.655 1.00 82.50 253 MET A N 1
ATOM 2054 C CA . MET A 1 253 ? 5.078 -3.592 35.997 1.00 82.50 253 MET A CA 1
ATOM 2055 C C . MET A 1 253 ? 4.779 -2.101 36.191 1.00 82.50 253 MET A C 1
ATOM 2057 O O . MET A 1 253 ? 4.261 -1.716 37.235 1.00 82.50 253 MET A O 1
ATOM 2061 N N . LEU A 1 254 ? 5.049 -1.254 35.194 1.00 85.12 254 LEU A N 1
ATOM 2062 C CA . LEU A 1 254 ? 4.753 0.180 35.260 1.00 85.12 254 LEU A CA 1
ATOM 2063 C C . LEU A 1 254 ? 3.247 0.455 35.359 1.00 85.12 254 LEU A C 1
ATOM 2065 O O . LEU A 1 254 ? 2.852 1.358 36.093 1.00 85.12 254 LEU A O 1
ATOM 2069 N N . LYS A 1 255 ? 2.401 -0.331 34.676 1.00 84.38 255 LYS A N 1
ATOM 2070 C CA . LYS A 1 255 ? 0.935 -0.247 34.817 1.00 84.38 255 LYS A CA 1
ATOM 2071 C C . LYS A 1 255 ? 0.455 -0.701 36.195 1.00 84.38 255 LYS A C 1
ATOM 2073 O O . LYS A 1 255 ? -0.389 -0.030 36.781 1.00 84.38 255 LYS A O 1
ATOM 2078 N N . GLU A 1 256 ? 1.002 -1.796 36.719 1.00 87.38 256 GLU A N 1
ATOM 2079 C CA . GLU A 1 256 ? 0.682 -2.294 38.066 1.00 87.38 256 GLU A CA 1
ATOM 2080 C C . GLU A 1 256 ? 1.101 -1.277 39.146 1.00 87.38 256 GLU A C 1
ATOM 2082 O O . GLU A 1 256 ? 0.288 -0.919 39.998 1.00 87.38 256 GLU A O 1
ATOM 2087 N N . GLN A 1 257 ? 2.303 -0.697 39.040 1.00 86.56 257 GLN A N 1
ATOM 2088 C CA . GLN A 1 257 ? 2.757 0.388 39.921 1.00 86.56 257 GLN A CA 1
ATOM 2089 C C . GLN A 1 257 ? 1.933 1.676 39.785 1.00 86.56 257 GLN A C 1
ATOM 2091 O O . GLN A 1 257 ? 1.819 2.421 40.758 1.00 86.56 257 GLN A O 1
ATOM 2096 N N . HIS A 1 258 ? 1.400 1.986 38.598 1.00 84.88 258 HIS A N 1
ATOM 2097 C CA . HIS A 1 258 ? 0.512 3.138 38.429 1.00 84.88 258 HIS A CA 1
ATOM 2098 C C . HIS A 1 258 ? -0.805 2.924 39.172 1.00 84.88 258 HIS A C 1
ATOM 2100 O O . HIS A 1 258 ? -1.186 3.773 39.971 1.00 84.88 258 HIS A O 1
ATOM 2106 N N . LEU A 1 259 ? -1.430 1.757 38.998 1.00 89.12 259 LEU A N 1
ATOM 2107 C CA . LEU A 1 259 ? -2.670 1.406 39.690 1.00 89.12 259 LEU A CA 1
ATOM 2108 C C . LEU A 1 259 ? -2.501 1.431 41.220 1.00 89.12 259 LEU A C 1
ATOM 2110 O O . LEU A 1 259 ? -3.358 1.956 41.928 1.00 89.12 259 LEU A O 1
ATOM 2114 N N . GLU A 1 260 ? -1.379 0.924 41.738 1.00 89.81 260 GLU A N 1
ATOM 2115 C CA . GLU A 1 260 ? -1.058 0.990 43.171 1.00 89.81 260 GLU A CA 1
ATOM 2116 C C . GLU A 1 260 ? -0.882 2.440 43.665 1.00 89.81 260 GLU A C 1
ATOM 2118 O O . GLU A 1 260 ? -1.396 2.808 44.728 1.00 89.81 260 GLU A O 1
ATOM 2123 N N . LYS A 1 261 ? -0.206 3.294 42.883 1.00 88.50 261 LYS A N 1
ATOM 2124 C CA . LYS A 1 261 ? -0.059 4.727 43.189 1.00 88.50 261 LYS A CA 1
ATOM 2125 C C . LYS A 1 261 ? -1.399 5.459 43.168 1.00 88.50 261 LYS A C 1
ATOM 2127 O O . LYS A 1 261 ? -1.625 6.273 44.060 1.00 88.50 261 LYS A O 1
ATOM 2132 N N . ASP A 1 262 ? -2.288 5.142 42.232 1.00 88.94 262 ASP A N 1
ATOM 2133 C CA . ASP A 1 262 ? -3.617 5.753 42.132 1.00 88.94 262 ASP A CA 1
ATOM 2134 C C . ASP A 1 262 ? -4.509 5.341 43.319 1.00 88.94 262 ASP A C 1
ATOM 2136 O O . ASP A 1 262 ? -5.145 6.192 43.945 1.00 88.94 262 ASP A O 1
ATOM 2140 N N . ILE A 1 263 ? -4.481 4.063 43.729 1.00 92.12 263 ILE A N 1
ATOM 2141 C CA . ILE A 1 263 ? -5.153 3.585 44.955 1.00 92.12 263 ILE A CA 1
ATOM 2142 C C . ILE A 1 263 ? -4.630 4.335 46.189 1.00 92.12 263 ILE A C 1
ATOM 2144 O O . ILE A 1 263 ? -5.417 4.821 47.009 1.00 92.12 263 ILE A O 1
ATOM 2148 N N . ARG A 1 264 ? -3.304 4.477 46.318 1.00 92.00 264 ARG A N 1
ATOM 2149 C CA . ARG A 1 264 ? -2.683 5.206 47.433 1.00 92.00 264 ARG A CA 1
ATOM 2150 C C . ARG A 1 264 ? -3.025 6.699 47.415 1.00 92.00 264 ARG A C 1
ATOM 2152 O O . ARG A 1 264 ? -3.258 7.271 48.479 1.00 92.00 264 ARG A O 1
ATOM 2159 N N . MET A 1 265 ? -3.078 7.320 46.237 1.00 89.94 265 MET A N 1
ATOM 2160 C CA . MET A 1 265 ? -3.450 8.726 46.069 1.00 89.94 265 MET A CA 1
ATOM 2161 C C . MET A 1 265 ? -4.898 8.964 46.504 1.00 89.94 265 MET A C 1
ATOM 2163 O O . MET A 1 265 ? -5.143 9.850 47.318 1.00 89.94 265 MET A O 1
ATOM 2167 N N . ASN A 1 266 ? -5.829 8.113 46.063 1.00 88.31 266 ASN A N 1
ATOM 2168 C CA . ASN A 1 266 ? -7.238 8.173 46.464 1.00 88.31 266 ASN A CA 1
ATOM 2169 C C . ASN A 1 266 ? -7.418 7.973 47.980 1.00 88.31 266 ASN A C 1
ATOM 2171 O O . ASN A 1 266 ? -8.182 8.697 48.617 1.00 88.31 266 ASN A O 1
ATOM 2175 N N . SER A 1 267 ? -6.675 7.039 48.587 1.00 90.94 267 SER A N 1
ATOM 2176 C CA . SER A 1 267 ? -6.696 6.835 50.044 1.00 90.94 267 SER A CA 1
ATOM 2177 C C . SER A 1 267 ? -6.172 8.052 50.818 1.00 90.94 267 SER A C 1
ATOM 2179 O O . SER A 1 267 ? -6.766 8.445 51.823 1.00 90.94 267 SER A O 1
ATOM 2181 N N . MET A 1 268 ? -5.097 8.683 50.339 1.00 91.94 268 MET A N 1
ATOM 2182 C CA . MET A 1 268 ? -4.539 9.893 50.949 1.00 91.94 268 MET A CA 1
ATOM 2183 C C . MET A 1 268 ? -5.479 11.097 50.789 1.00 91.94 268 MET A C 1
ATOM 2185 O O . MET A 1 268 ? -5.653 11.866 51.732 1.00 91.94 268 MET A O 1
ATOM 2189 N N . GLN A 1 269 ? -6.138 11.225 49.635 1.00 87.06 269 GLN A N 1
ATOM 2190 C CA . GLN A 1 269 ? -7.144 12.255 49.377 1.00 87.06 269 GLN A CA 1
ATOM 2191 C C . GLN A 1 269 ? -8.334 12.136 50.347 1.00 87.06 269 GLN A C 1
ATOM 2193 O O . GLN A 1 269 ? -8.700 13.119 50.990 1.00 87.06 269 GLN A O 1
ATOM 2198 N N . ALA A 1 270 ? -8.857 10.924 50.563 1.00 90.12 270 ALA A N 1
ATOM 2199 C CA . ALA A 1 270 ? -9.926 10.675 51.536 1.00 90.12 270 ALA A CA 1
ATOM 2200 C C . ALA A 1 270 ? -9.515 11.004 52.989 1.00 90.12 270 ALA A C 1
ATOM 2202 O O . ALA A 1 270 ? -10.324 11.513 53.772 1.00 90.12 270 ALA A O 1
ATOM 2203 N N . GLN A 1 271 ? -8.252 10.765 53.366 1.00 88.75 271 GLN A N 1
ATOM 2204 C CA . GLN A 1 271 ? -7.725 11.184 54.674 1.00 88.75 271 GLN A CA 1
ATOM 2205 C C . GLN A 1 271 ? -7.645 12.713 54.798 1.00 88.75 271 GLN A C 1
ATOM 2207 O O . GLN A 1 271 ? -8.018 13.257 55.838 1.00 88.75 271 GLN A O 1
ATOM 2212 N N . ILE A 1 272 ? -7.213 13.412 53.743 1.00 90.88 272 ILE A N 1
ATOM 2213 C CA . ILE A 1 272 ? -7.172 14.882 53.704 1.00 90.88 272 ILE A CA 1
ATOM 2214 C C . ILE A 1 272 ? -8.584 15.464 53.838 1.00 90.88 272 ILE A C 1
ATOM 2216 O O . ILE A 1 272 ? -8.788 16.362 54.651 1.00 90.88 272 ILE A O 1
ATOM 2220 N N . GLU A 1 273 ? -9.567 14.933 53.111 1.00 88.56 273 GLU A N 1
ATOM 2221 C CA . GLU A 1 273 ? -10.972 15.358 53.202 1.00 88.56 273 GLU A CA 1
ATOM 2222 C C . GLU A 1 273 ? -11.555 15.117 54.602 1.00 88.56 273 GLU A C 1
ATOM 2224 O O . GLU A 1 273 ? -12.206 15.998 55.166 1.00 88.56 273 GLU A O 1
ATOM 2229 N N . THR A 1 274 ? -11.245 13.970 55.214 1.00 90.62 274 THR A N 1
ATOM 2230 C CA . THR A 1 274 ? -11.646 13.662 56.596 1.00 90.62 274 THR A CA 1
ATOM 2231 C C . THR A 1 274 ? -11.057 14.672 57.587 1.00 90.62 274 THR A C 1
ATOM 2233 O O . THR A 1 274 ? -11.786 15.228 58.409 1.00 90.62 274 THR A O 1
ATOM 2236 N N . LEU A 1 275 ? -9.757 14.974 57.486 1.00 87.31 275 LEU A N 1
ATOM 2237 C CA . LEU A 1 275 ? -9.095 15.973 58.334 1.00 87.31 275 LEU A CA 1
ATOM 2238 C C . LEU A 1 275 ? -9.646 17.387 58.102 1.00 87.31 275 LEU A C 1
ATOM 2240 O O . LEU A 1 275 ? -9.849 18.125 59.063 1.00 87.31 275 LEU A O 1
ATOM 2244 N N . GLN A 1 276 ? -9.936 17.763 56.854 1.00 83.50 276 GLN A N 1
ATOM 2245 C CA . GLN A 1 276 ? -10.564 19.048 56.534 1.00 83.50 276 GLN A CA 1
ATOM 2246 C C . GLN A 1 276 ? -11.959 19.177 57.154 1.00 83.50 276 GLN A C 1
ATOM 2248 O O . GLN A 1 276 ? -12.304 20.257 57.633 1.00 83.50 276 GLN A O 1
ATOM 2253 N N . ASN A 1 277 ? -12.754 18.105 57.172 1.00 84.06 277 ASN A N 1
ATOM 2254 C CA . ASN A 1 277 ? -14.075 18.116 57.799 1.00 84.06 277 ASN A CA 1
ATOM 2255 C C . ASN A 1 277 ? -13.966 18.232 59.328 1.00 84.06 277 ASN A C 1
ATOM 2257 O O . ASN A 1 277 ? -14.575 19.132 59.902 1.00 84.06 277 ASN A O 1
ATOM 2261 N N . ILE A 1 278 ? -13.090 17.446 59.967 1.00 86.31 278 ILE A N 1
ATOM 2262 C CA . ILE A 1 278 ? -12.813 17.545 61.414 1.00 86.31 278 ILE A CA 1
ATOM 2263 C C . ILE A 1 278 ? -12.344 18.961 61.796 1.00 86.31 278 ILE A C 1
ATOM 2265 O O . ILE A 1 278 ? -12.793 19.512 62.802 1.00 86.31 278 ILE A O 1
ATOM 2269 N N . LEU A 1 279 ? -11.470 19.582 60.996 1.00 81.88 279 LEU A N 1
ATOM 2270 C CA . LEU A 1 279 ? -11.000 20.950 61.241 1.00 81.88 279 LEU A CA 1
ATOM 2271 C C . LEU A 1 279 ? -12.116 21.995 61.089 1.00 81.88 279 LEU A C 1
ATOM 2273 O O . LEU A 1 279 ? -12.176 22.921 61.895 1.00 81.88 279 LEU A O 1
ATOM 2277 N N . LYS A 1 280 ? -13.022 21.841 60.115 1.00 79.88 280 LYS A N 1
ATOM 2278 C CA . LYS A 1 280 ? -14.197 22.720 59.953 1.00 79.88 280 LYS A CA 1
ATOM 2279 C C . LYS A 1 280 ? -15.194 22.578 61.107 1.00 79.88 280 LYS A C 1
ATOM 2281 O O . LYS A 1 280 ? -15.748 23.582 61.540 1.00 79.88 280 LYS A O 1
ATOM 2286 N N . GLU A 1 281 ? -15.405 21.361 61.608 1.00 81.44 281 GLU A N 1
ATOM 2287 C CA . GLU A 1 281 ? -16.307 21.087 62.736 1.00 81.44 281 GLU A CA 1
ATOM 2288 C C . GLU A 1 281 ? -15.769 21.638 64.064 1.00 81.44 281 GLU A C 1
ATOM 2290 O O . GLU A 1 281 ? -16.524 22.223 64.839 1.00 81.44 281 GLU A O 1
ATOM 2295 N N . ASN A 1 282 ? -14.464 21.492 64.323 1.00 82.38 282 ASN A N 1
ATOM 2296 C CA . ASN A 1 282 ? -13.855 21.892 65.598 1.00 82.38 282 ASN A CA 1
ATOM 2297 C C . ASN A 1 282 ? -13.363 23.352 65.620 1.00 82.38 282 ASN A C 1
ATOM 2299 O O . ASN A 1 282 ? -13.276 23.946 66.694 1.00 82.38 282 ASN A O 1
ATOM 2303 N N . PHE A 1 283 ? -13.064 23.951 64.460 1.00 80.94 283 PHE A N 1
ATOM 2304 C CA . PHE A 1 283 ? -12.571 25.331 64.338 1.00 80.94 283 PHE A CA 1
ATOM 2305 C C . PHE A 1 283 ? -13.343 26.146 63.274 1.00 80.94 283 PHE A C 1
ATOM 2307 O O . PHE A 1 283 ? -12.734 26.711 62.359 1.00 80.94 283 PHE A O 1
ATOM 2314 N N . PRO A 1 284 ? -14.684 26.263 63.378 1.00 68.06 284 PRO A N 1
ATOM 2315 C CA . PRO A 1 284 ? -15.511 26.926 62.362 1.00 68.06 284 PRO A CA 1
ATOM 2316 C C . PRO A 1 284 ? -15.178 28.416 62.172 1.00 68.06 284 PRO A C 1
ATOM 2318 O O . PRO A 1 284 ? -15.370 28.964 61.090 1.00 68.06 284 PRO A O 1
ATOM 2321 N N . SER A 1 285 ? -14.626 29.080 63.193 1.00 67.31 285 SER A N 1
ATOM 2322 C CA . SER A 1 285 ? -14.174 30.477 63.123 1.00 67.31 285 SER A CA 1
ATOM 2323 C C . SER A 1 285 ? -12.875 30.681 62.332 1.00 67.31 285 SER A C 1
ATOM 2325 O O . SER A 1 285 ? -12.576 31.811 61.950 1.00 67.31 285 SER A O 1
ATOM 2327 N N . SER A 1 286 ? -12.104 29.620 62.065 1.00 66.75 286 SER A N 1
ATOM 2328 C CA . SER A 1 286 ? -10.863 29.678 61.275 1.00 66.75 286 SER A CA 1
ATOM 2329 C C . SER A 1 286 ? -11.082 29.450 59.776 1.00 66.75 286 SER A C 1
ATOM 2331 O O . SER A 1 286 ? -10.188 29.734 58.981 1.00 66.75 286 SER A O 1
ATOM 2333 N N . PHE A 1 287 ? -12.266 28.973 59.381 1.00 63.41 287 PHE A N 1
ATOM 2334 C CA . PHE A 1 287 ? -12.644 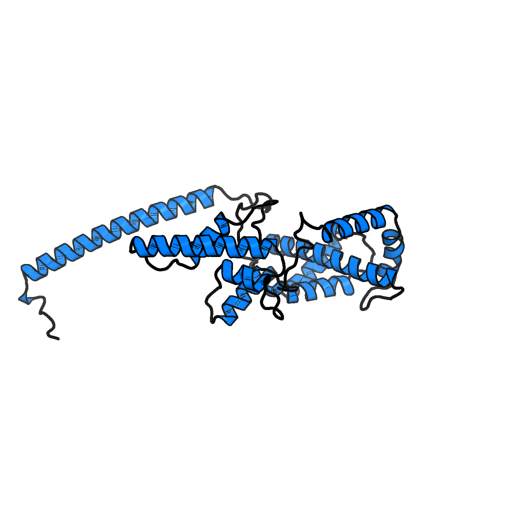28.702 57.993 1.00 63.41 287 PHE A CA 1
ATOM 2335 C C . PHE A 1 287 ? -13.990 29.373 57.674 1.00 63.41 287 PHE A C 1
ATOM 2337 O O . PHE A 1 287 ? -15.008 28.682 57.578 1.00 63.41 287 PHE A O 1
ATOM 2344 N N . PRO A 1 288 ? -14.030 30.714 57.537 1.00 57.59 288 PRO A N 1
ATOM 2345 C CA . PRO A 1 288 ? -15.267 31.420 57.234 1.00 57.59 288 PRO A CA 1
ATOM 2346 C C . PRO A 1 288 ? -15.868 30.902 55.925 1.00 57.59 288 PRO A C 1
ATOM 2348 O O . PRO A 1 288 ? -15.186 30.826 54.902 1.00 57.59 288 PRO A O 1
ATOM 2351 N N . GLN A 1 289 ? -17.160 30.565 55.952 1.00 57.47 289 GLN A N 1
ATOM 2352 C CA . GLN A 1 289 ? -17.906 30.299 54.729 1.00 57.47 289 GLN A CA 1
ATOM 2353 C C . GLN A 1 289 ? -17.897 31.567 53.875 1.00 57.47 289 GLN A C 1
ATOM 2355 O O . GLN A 1 289 ? -18.426 32.600 54.289 1.00 57.47 289 GLN A O 1
ATOM 2360 N N . THR A 1 290 ? -17.310 31.487 52.683 1.00 54.78 290 THR A N 1
ATOM 2361 C CA . THR A 1 290 ? -17.470 32.519 51.662 1.00 54.78 290 THR A CA 1
ATOM 2362 C C . THR A 1 290 ? -18.951 32.576 51.304 1.00 54.78 290 THR A C 1
ATOM 2364 O O . THR A 1 290 ? -19.479 31.653 50.684 1.00 54.78 290 THR A O 1
ATOM 2367 N N . GLN A 1 291 ? -19.635 33.632 51.748 1.00 47.12 291 GLN A N 1
ATOM 2368 C CA . GLN A 1 291 ? -20.985 33.933 51.280 1.00 47.12 291 GLN A CA 1
ATOM 2369 C C . GLN A 1 291 ? -20.927 34.180 49.765 1.00 47.12 291 GLN A C 1
ATOM 2371 O O . GLN A 1 291 ? -19.948 34.748 49.274 1.00 47.12 291 GLN A O 1
ATOM 2376 N N . GLN A 1 292 ? -21.935 33.666 49.053 1.00 43.72 292 GLN A N 1
ATOM 2377 C CA . GLN A 1 292 ? -22.080 33.778 47.596 1.00 43.72 292 GLN A CA 1
ATOM 2378 C C . GLN A 1 292 ? -22.324 35.224 47.154 1.00 43.72 292 GLN A C 1
ATOM 2380 O O . GLN A 1 292 ? -23.020 35.945 47.903 1.00 43.72 292 GLN A O 1
#

Solvent-accessible surface area (backbone atoms only — not comparable to full-atom values): 17012 Å² total; per-residue (Å²): 130,73,59,62,59,55,52,41,36,75,59,52,49,54,55,53,51,48,42,58,43,76,71,48,81,68,64,62,96,48,64,82,71,50,55,68,72,57,56,47,52,47,49,58,62,49,56,76,79,55,87,75,64,76,87,48,48,69,58,52,48,52,54,46,55,56,49,47,40,52,54,48,54,54,47,53,48,53,44,50,56,26,52,80,68,78,40,81,69,79,77,58,48,64,66,30,59,56,68,43,48,66,59,63,64,35,68,66,52,42,54,52,53,48,52,53,50,51,62,65,61,35,39,80,84,90,42,42,51,87,53,71,54,57,65,99,54,48,69,67,29,47,45,54,48,46,10,58,77,55,77,69,50,65,68,40,56,70,57,50,43,46,60,34,28,26,37,90,86,79,72,40,58,70,22,50,66,60,38,56,50,53,50,54,52,45,54,53,47,55,53,53,49,50,5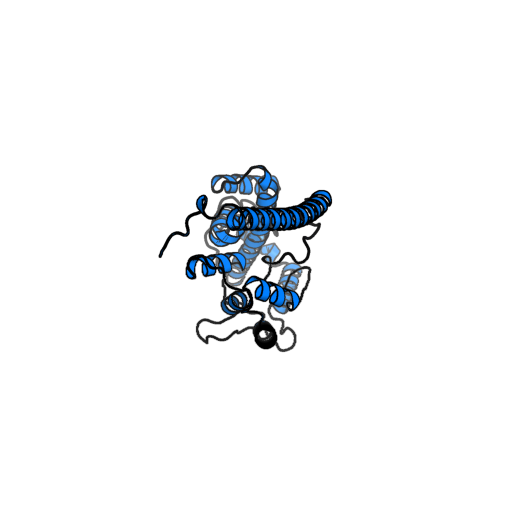3,28,55,76,70,73,41,72,82,78,51,62,64,58,52,35,50,52,48,53,73,71,34,59,74,54,95,85,27,37,53,90,49,54,78,80,48,67,88,58,82,59,83,82,46,99,54,80,80,55,59,68,58,58,54,46,54,50,51,52,51,52,53,46,54,54,49,50,54,51,48,54,54,51,50,54,50,50,54,51,51,53,48,53,46,46,72,78,38,49,88,81,57,72,80,80,77,130

Sequence (292 aa):
GATWFRAKRNRTSKAIMKMFQTQLHTAYEKYSDIPQSVKESWFRSFTQFYNWEPELTPLVRSEFDSHATKLYSDHMYAWKQNYLQGKKPKNVNLDVFNALKPYWDLPETKATSETNSKNRKSDRGGRGISTHNAGAKTIEAREEEMTIEAGGVPPDYIQLIKDIHTNKKTNEIQDPKAREFVEKVKDIRDEMMTQRTQNGLGVMTREDINQMVVEQAPVSKNRTYALGKLVDRHPSITSTYPVNSSLVEEVKMLKEQHLEKDIRMNSMQAQIETLQNILKENFPSSFPQTQQ

Organism: Noccaea caerulescens (NCBI:txid107243)

Mean predicted aligned error: 12.74 Å

Radius of gyration: 28.06 Å; Cα contacts (8 Å, |Δi|>4): 213; chains: 1; bounding box: 56×53×95 Å

InterPro domains:
  IPR004252 Probable transposase, Ptta/En/Spm, plant [PF03004] (95-233)

pLDDT: mean 85.09, std 13.77, range [30.11, 96.75]

Foldseek 3Di:
DVVVCQLVVVVLLVLLVVLQLPVPPAADPFLVRDDPVSLVVSVVSSCVVDDDDPVCVVVVSVVSSVSSRVSVVVVLVVLLVCVVVVHHDPSHDVVNSVVCVVVCVDPVVVVVVVVVVCVQQDCPVVQTHDDWDPPPHDLSNVQVVVCVVVVNNGDALLVSLLNGQADPVVRDRRGVVSVVLSVVLVVVQVVVQVVCVVVVHDDDDSVNSNVSSQVSFDDDPQAGPSNGPVDRVDPDPPPPDPPPVVVVVVVVVVVVVVVVVVVVVVVVVVVVVVVVVVCCVVPVVVPDDDDD